Protein AF-A0A9W6TVK9-F1 (afdb_monomer)

Solvent-accessible surface area (backbone atoms only — not comparable to full-atom values): 16035 Å² total; per-residue (Å²): 142,85,89,79,87,85,70,78,65,82,72,74,60,40,43,56,77,44,79,48,74,46,96,51,100,72,55,47,34,40,39,36,33,40,50,73,56,96,63,101,56,96,73,79,48,76,48,76,46,52,85,36,97,49,62,43,72,43,65,60,93,98,37,69,44,33,29,37,39,73,87,70,21,36,10,40,69,34,95,73,49,90,41,65,71,25,5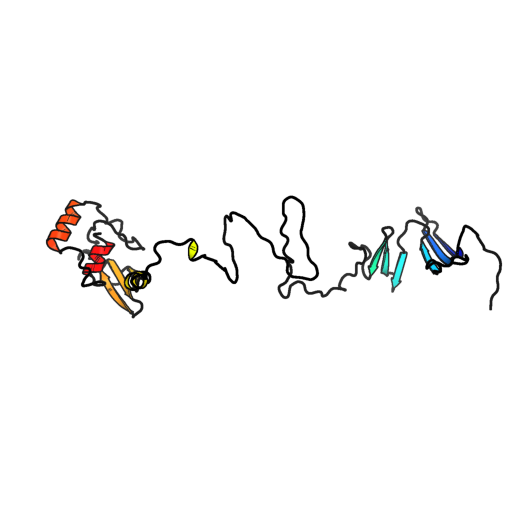0,72,78,75,63,84,66,74,66,53,90,82,54,82,66,86,82,84,68,80,54,102,86,52,75,86,84,72,95,85,63,92,81,89,81,91,82,89,82,88,73,96,64,91,84,87,74,96,75,84,87,82,87,79,66,70,90,82,59,76,88,88,68,90,76,71,64,74,66,60,64,60,71,61,65,67,53,48,80,46,76,33,92,48,79,52,30,51,28,24,42,39,28,84,89,69,51,71,38,61,25,45,61,25,41,97,87,65,50,67,56,72,39,34,39,50,68,48,98,78,40,84,64,39,88,39,40,64,70,47,64,65,61,46,52,55,47,36,72,74,71,49,72,83,52,79,92,53,65,84,36,40,68,32,49,32,35,65,31,28,51,100

Radius of gyration: 43.83 Å; Cα contacts (8 Å, |Δi|>4): 306; chains: 1; bounding box: 84×40×117 Å

Foldseek 3Di:
DDDDDDPPPPPPFKRWPDWDWDPDPFIWIWTWIAGDDDDDDPPRDTDTGTPGQAKDFDDDPPDGQWIQHSVQAIEGNDPDDPDNYHYPPPDPPPCPVDHPDPDFDDDPPDTDDDDDDDDDDDDDDDDPDDDDDPDDDDDDDPVPDDDDDDDDCVVVVVVPPQWAWDQDPDLQFGIWTAGPVRDTATAFGADPVSHGAAFQAAQHPVSPVRVRHDVDPVVLVVVCVVLPAQDPVDPPHRSNCCCVGGSD

Mean predicted aligned error: 19.43 Å

Sequence (248 aa):
MIISRSIDILDACYTRMMSLTGSNTTPVQFQIHVHNGNRATTANATWIGNATNNDLRFGVNNSTSMILTTTGRLGLGTTSPSAPLHVPGSNSLVFGAGGTTVYRLRTESGATESALGQITYSVAGIFGGYIACTAMAMTSDRRLKRNIQSCLLERIKRLTIPFTFRISKRKDKKYDAVFDDGRVVPFGDIKRNGEPYQQYRDITPMRAFSKYDHGNIERKQRFYKRHGPIDNSKPYTASWFLKTFLWS

Organism: NCBI:txid2077276

Structure (mmCIF, N/CA/C/O backbone):
data_AF-A0A9W6TVK9-F1
#
_entry.id   AF-A0A9W6TVK9-F1
#
loop_
_atom_site.group_PDB
_atom_site.id
_atom_site.type_symbol
_atom_site.label_atom_id
_atom_site.label_alt_id
_atom_site.label_comp_id
_atom_site.label_asym_id
_atom_site.label_entity_id
_atom_site.label_seq_id
_atom_site.pdbx_PDB_ins_code
_atom_site.Cartn_x
_atom_site.Cartn_y
_atom_site.Cartn_z
_atom_site.occupancy
_atom_site.B_iso_or_equiv
_atom_site.auth_seq_id
_atom_site.auth_comp_id
_atom_site.auth_asym_id
_atom_site.auth_atom_id
_atom_site.pdbx_PDB_model_num
ATOM 1 N N . MET A 1 1 ? 24.656 -17.813 -61.975 1.00 54.72 1 MET A N 1
ATOM 2 C CA . MET A 1 1 ? 26.040 -17.300 -61.926 1.00 54.72 1 MET A CA 1
ATOM 3 C C . MET A 1 1 ? 26.089 -16.039 -62.769 1.00 54.72 1 MET A C 1
ATOM 5 O O . MET A 1 1 ? 26.023 -16.140 -63.983 1.00 54.72 1 MET A O 1
ATOM 9 N N . ILE A 1 2 ? 26.105 -14.867 -62.135 1.00 38.50 2 ILE A N 1
ATOM 10 C CA . ILE A 1 2 ? 26.401 -13.593 -62.799 1.00 38.50 2 ILE A CA 1
ATOM 11 C C . ILE A 1 2 ? 27.617 -13.043 -62.071 1.00 38.50 2 ILE A C 1
ATOM 13 O O . ILE A 1 2 ? 27.558 -12.742 -60.882 1.00 38.50 2 ILE A O 1
ATOM 17 N N . ILE A 1 3 ? 28.733 -13.023 -62.788 1.00 58.44 3 ILE A N 1
ATOM 18 C CA . ILE A 1 3 ? 29.991 -12.430 -62.365 1.00 58.44 3 ILE A CA 1
ATOM 19 C C . ILE A 1 3 ? 30.014 -11.064 -63.043 1.00 58.44 3 ILE A C 1
ATOM 21 O O . ILE A 1 3 ? 30.043 -10.994 -64.267 1.00 58.44 3 ILE A O 1
ATOM 25 N N . SER A 1 4 ? 29.970 -9.990 -62.265 1.00 48.75 4 SER A N 1
ATOM 26 C CA . SER A 1 4 ? 30.258 -8.640 -62.744 1.00 48.75 4 SER A CA 1
ATOM 27 C C . SER A 1 4 ? 31.270 -8.041 -61.786 1.00 48.75 4 SER A C 1
ATOM 29 O O . SER A 1 4 ? 30.952 -7.759 -60.633 1.00 48.75 4 SER A O 1
ATOM 31 N N . ARG A 1 5 ? 32.515 -7.922 -62.249 1.00 60.22 5 ARG A N 1
ATOM 32 C CA . ARG A 1 5 ? 33.562 -7.169 -61.561 1.00 60.22 5 ARG A CA 1
ATOM 33 C C . ARG A 1 5 ? 33.378 -5.676 -61.846 1.00 60.22 5 ARG A C 1
ATOM 35 O O . ARG A 1 5 ? 32.961 -5.317 -62.943 1.00 60.22 5 ARG A O 1
ATOM 42 N N . SER A 1 6 ? 33.743 -4.866 -60.850 1.00 53.75 6 SER A N 1
ATOM 43 C CA . SER A 1 6 ? 33.871 -3.398 -60.865 1.00 53.75 6 SER A CA 1
ATOM 44 C C . SER A 1 6 ? 32.622 -2.573 -60.513 1.00 53.75 6 SER A C 1
ATOM 46 O O . SER A 1 6 ? 32.061 -1.878 -61.351 1.00 53.75 6 SER A O 1
ATOM 48 N N . ILE A 1 7 ? 32.268 -2.562 -59.222 1.00 55.84 7 ILE A N 1
ATOM 49 C CA . ILE A 1 7 ? 32.038 -1.304 -58.479 1.00 55.84 7 ILE A CA 1
ATOM 50 C C . ILE A 1 7 ? 32.538 -1.491 -57.026 1.00 55.84 7 ILE A C 1
ATOM 52 O O . ILE A 1 7 ? 31.846 -1.348 -56.025 1.00 55.84 7 ILE A O 1
ATOM 56 N N . ASP A 1 8 ? 33.808 -1.894 -56.925 1.00 56.62 8 ASP A N 1
ATOM 57 C CA . ASP A 1 8 ? 34.605 -1.744 -55.708 1.00 56.62 8 ASP A CA 1
ATOM 58 C C . ASP A 1 8 ? 34.859 -0.244 -55.496 1.00 56.62 8 ASP A C 1
ATOM 60 O O . ASP A 1 8 ? 35.747 0.329 -56.124 1.00 56.62 8 ASP A O 1
ATOM 64 N N . ILE A 1 9 ? 34.090 0.412 -54.622 1.00 52.44 9 ILE A N 1
ATOM 65 C CA . ILE A 1 9 ? 34.597 1.613 -53.946 1.00 52.44 9 ILE A CA 1
ATOM 66 C C . ILE A 1 9 ? 35.215 1.113 -52.646 1.00 52.44 9 ILE A C 1
ATOM 68 O O . ILE A 1 9 ? 34.530 0.873 -51.651 1.00 52.44 9 ILE A O 1
ATOM 72 N N . LEU A 1 10 ? 36.512 0.827 -52.749 1.00 54.28 10 LEU A N 1
ATOM 73 C CA . LEU A 1 10 ? 37.382 0.325 -51.700 1.00 54.28 10 LEU A CA 1
ATOM 74 C C . LEU A 1 10 ? 37.693 1.442 -50.695 1.00 54.28 10 LEU A C 1
ATOM 76 O O . LEU A 1 10 ? 38.819 1.919 -50.624 1.00 54.28 10 LEU A O 1
ATOM 80 N N . ASP A 1 11 ? 36.710 1.802 -49.876 1.00 52.69 11 ASP A N 1
ATOM 81 C CA . ASP A 1 11 ? 36.907 2.716 -48.750 1.00 52.69 11 ASP A CA 1
ATOM 82 C C . ASP A 1 11 ? 36.824 1.909 -47.446 1.00 52.69 11 ASP A C 1
ATOM 84 O O . ASP A 1 11 ? 35.862 1.991 -46.692 1.00 52.69 11 ASP A O 1
ATOM 88 N N . ALA A 1 12 ? 37.849 1.082 -47.218 1.00 55.50 12 ALA A N 1
ATOM 89 C CA . ALA A 1 12 ? 38.119 0.321 -45.994 1.00 55.50 12 ALA A CA 1
ATOM 90 C C . ALA A 1 12 ? 37.044 -0.702 -45.526 1.00 55.50 12 ALA A C 1
ATOM 92 O O . ALA A 1 12 ? 35.941 -0.387 -45.095 1.00 55.50 12 ALA A O 1
ATOM 93 N N . CYS A 1 13 ? 37.464 -1.972 -45.480 1.00 61.72 13 CYS A N 1
ATOM 94 C CA . CYS A 1 13 ? 36.845 -3.106 -44.771 1.00 61.72 13 CYS A CA 1
ATOM 95 C C . CYS A 1 13 ? 35.522 -3.705 -45.311 1.00 61.72 13 CYS A C 1
ATOM 97 O O . CYS A 1 13 ? 35.175 -4.803 -44.876 1.00 61.72 13 CYS A O 1
ATOM 99 N N . TYR A 1 14 ? 34.801 -3.102 -46.264 1.00 72.19 14 TYR A N 1
ATOM 100 C CA . TYR A 1 14 ? 33.566 -3.699 -46.813 1.00 72.19 14 TYR A CA 1
ATOM 101 C C . TYR A 1 14 ? 33.338 -3.428 -48.311 1.00 72.19 14 TYR A C 1
ATOM 103 O O . TYR A 1 14 ? 33.670 -2.363 -48.822 1.00 72.19 14 TYR A O 1
ATOM 111 N N . THR A 1 15 ? 32.702 -4.376 -49.013 1.00 77.12 15 THR A N 1
ATOM 112 C CA . THR A 1 15 ? 32.179 -4.195 -50.379 1.00 77.12 15 THR A CA 1
ATOM 113 C C . THR A 1 15 ? 30.759 -3.650 -50.320 1.00 77.12 15 THR A C 1
ATOM 115 O O . THR A 1 15 ? 29.880 -4.231 -49.674 1.00 77.12 15 THR A O 1
ATOM 118 N N . ARG A 1 16 ? 30.505 -2.558 -51.045 1.00 78.94 16 ARG A N 1
ATOM 119 C CA . ARG A 1 16 ? 29.164 -1.992 -51.206 1.00 78.94 16 ARG A CA 1
ATOM 120 C C . ARG A 1 16 ? 28.413 -2.727 -52.315 1.00 78.94 16 ARG A C 1
ATOM 122 O O . ARG A 1 16 ? 28.740 -2.566 -53.482 1.00 78.94 16 ARG A O 1
ATOM 129 N N . MET A 1 17 ? 27.403 -3.518 -51.960 1.00 78.06 17 MET A N 1
ATOM 130 C CA . MET A 1 17 ? 26.649 -4.333 -52.924 1.00 78.06 17 MET A CA 1
ATOM 131 C C . MET A 1 17 ? 25.542 -3.536 -53.622 1.00 78.06 17 MET A C 1
ATOM 133 O O . MET A 1 17 ? 25.213 -3.800 -54.774 1.00 78.06 17 MET A O 1
ATOM 137 N N . MET A 1 18 ? 24.944 -2.572 -52.919 1.00 81.94 18 MET A N 1
ATOM 138 C CA . MET A 1 18 ? 23.821 -1.775 -53.411 1.00 81.94 18 MET A CA 1
ATOM 139 C C . MET A 1 18 ? 23.794 -0.416 -52.709 1.00 81.94 18 MET A C 1
ATOM 141 O O . MET A 1 18 ? 24.013 -0.347 -51.501 1.00 81.94 18 MET A O 1
ATOM 145 N N . SER A 1 19 ? 23.506 0.654 -53.456 1.00 86.31 19 SER A N 1
ATOM 146 C CA . SER A 1 19 ? 23.290 2.005 -52.928 1.00 86.31 19 SER A CA 1
ATOM 147 C C . SER A 1 19 ? 22.132 2.661 -53.669 1.00 86.31 19 SER A C 1
ATOM 149 O O . SER A 1 19 ? 22.203 2.839 -54.882 1.00 86.31 19 SER A O 1
ATOM 151 N N . LEU A 1 20 ? 21.091 3.051 -52.940 1.00 87.38 20 LEU A N 1
ATOM 152 C CA . LEU A 1 20 ? 19.952 3.802 -53.460 1.00 87.38 20 LEU A CA 1
ATOM 153 C C . LEU A 1 20 ? 19.926 5.183 -52.810 1.00 87.38 20 LEU A C 1
ATOM 155 O O . LEU A 1 20 ? 19.940 5.276 -51.584 1.00 87.38 20 LEU A O 1
ATOM 159 N N . THR A 1 21 ? 19.863 6.240 -53.619 1.00 89.12 21 THR A N 1
ATOM 160 C CA . THR A 1 21 ? 19.844 7.629 -53.140 1.00 89.12 21 THR A CA 1
ATOM 161 C C . THR A 1 21 ? 18.542 8.308 -53.551 1.00 89.12 21 THR A C 1
ATOM 163 O O . THR A 1 21 ? 18.224 8.359 -54.736 1.00 89.12 21 THR A O 1
ATOM 166 N N . GLY A 1 22 ? 17.800 8.846 -52.583 1.00 84.88 22 GLY A N 1
ATOM 167 C CA . GLY A 1 22 ? 16.634 9.696 -52.829 1.00 84.88 22 GLY A CA 1
ATOM 168 C C . GLY A 1 22 ? 17.020 11.174 -52.914 1.00 84.88 22 GLY A C 1
ATOM 169 O O . GLY A 1 22 ? 17.695 11.686 -52.022 1.00 84.88 22 GLY A O 1
ATOM 170 N N . SER A 1 23 ? 16.566 11.874 -53.954 1.00 78.12 23 SER A N 1
ATOM 171 C CA . SER A 1 23 ? 16.864 13.294 -54.216 1.00 78.12 23 SER A CA 1
ATOM 172 C C . SER A 1 23 ? 15.948 14.266 -53.451 1.00 78.12 23 SER A C 1
ATOM 174 O O . SER A 1 23 ? 15.363 15.170 -54.041 1.00 78.12 23 SER A O 1
ATOM 176 N N . ASN A 1 24 ? 15.803 14.079 -52.137 1.00 71.19 24 ASN A N 1
ATOM 177 C CA . ASN A 1 24 ? 14.999 14.956 -51.274 1.00 71.19 24 ASN A CA 1
ATOM 178 C C . ASN A 1 24 ? 15.846 16.098 -50.680 1.00 71.19 24 ASN A C 1
ATOM 180 O O . ASN A 1 24 ? 17.074 16.040 -50.704 1.00 71.19 24 ASN A O 1
ATOM 184 N N . THR A 1 25 ? 15.200 17.109 -50.077 1.00 70.94 25 THR A N 1
ATOM 185 C CA . THR A 1 25 ? 15.872 18.218 -49.358 1.00 70.94 25 THR A CA 1
ATOM 186 C C . THR A 1 25 ? 16.851 17.717 -48.288 1.00 70.94 25 THR A C 1
ATOM 188 O O . THR A 1 25 ? 17.891 18.330 -48.064 1.00 70.94 25 THR A O 1
ATOM 191 N N . THR A 1 26 ? 16.551 16.572 -47.667 1.00 79.50 26 THR A N 1
ATOM 192 C CA . THR A 1 26 ? 17.500 15.751 -46.907 1.00 79.50 26 THR A CA 1
ATOM 193 C C . THR A 1 26 ? 17.645 14.397 -47.612 1.00 79.50 26 THR A C 1
ATOM 195 O O . THR A 1 26 ? 16.746 13.556 -47.511 1.00 79.50 26 THR A O 1
ATOM 198 N N . PRO A 1 27 ? 18.730 14.173 -48.379 1.00 84.44 27 PRO A N 1
ATOM 199 C CA . PRO A 1 27 ? 18.905 12.936 -49.128 1.00 84.44 27 PRO A CA 1
ATOM 200 C C . PRO A 1 27 ? 18.901 11.716 -48.209 1.00 84.44 27 PRO A C 1
ATOM 202 O O . PRO A 1 27 ? 19.524 11.725 -47.148 1.00 84.44 27 PRO A O 1
ATOM 205 N N . VAL A 1 28 ? 18.217 10.658 -48.637 1.00 87.88 28 VAL A N 1
ATOM 206 C CA . VAL A 1 28 ? 18.253 9.354 -47.965 1.00 87.88 28 VAL A CA 1
ATOM 207 C C . VAL A 1 28 ? 19.128 8.433 -48.795 1.00 87.88 28 VAL A C 1
ATOM 209 O O . VAL A 1 28 ? 18.842 8.245 -49.978 1.00 87.88 28 VAL A O 1
ATOM 212 N N . GLN A 1 29 ? 20.172 7.861 -48.198 1.00 89.44 29 GLN A N 1
ATOM 213 C CA . GLN A 1 29 ? 21.044 6.901 -48.871 1.00 89.44 29 GLN A CA 1
ATOM 214 C C . GLN A 1 29 ? 20.977 5.531 -48.189 1.00 89.44 29 GLN A C 1
ATOM 216 O O . GLN A 1 29 ? 21.629 5.308 -47.168 1.00 89.44 29 GLN A O 1
ATOM 221 N N . PHE A 1 30 ? 20.210 4.610 -48.775 1.00 89.88 30 PHE A N 1
ATOM 222 C CA . PHE A 1 30 ? 20.081 3.227 -48.312 1.00 89.88 30 PHE A CA 1
ATOM 223 C C . PHE A 1 30 ? 21.138 2.327 -48.953 1.00 89.88 30 PHE A C 1
ATOM 225 O O . PHE A 1 30 ? 21.438 2.461 -50.143 1.00 89.88 30 PHE A O 1
ATOM 232 N N . GLN A 1 31 ? 21.688 1.401 -48.171 1.00 88.69 31 GLN A N 1
ATOM 233 C CA . GLN A 1 31 ? 22.864 0.627 -48.531 1.00 88.69 31 GLN A CA 1
ATOM 234 C C . GLN A 1 31 ? 22.835 -0.806 -47.988 1.00 88.69 31 GLN A C 1
ATOM 236 O O . GLN A 1 31 ? 22.362 -1.066 -46.881 1.00 88.69 31 GLN A O 1
ATOM 241 N N . ILE A 1 32 ? 23.402 -1.728 -48.771 1.00 88.88 32 ILE A N 1
ATOM 242 C CA . ILE A 1 32 ? 23.681 -3.113 -48.365 1.00 88.88 32 ILE A CA 1
ATOM 243 C C . ILE A 1 32 ? 25.145 -3.402 -48.651 1.00 88.88 32 ILE A C 1
ATOM 245 O O . ILE A 1 32 ? 25.573 -3.313 -49.804 1.00 88.88 32 ILE A O 1
ATOM 249 N N . HIS A 1 33 ? 25.909 -3.762 -47.623 1.00 83.75 33 HIS A N 1
ATOM 250 C CA . HIS A 1 33 ? 27.341 -4.015 -47.732 1.00 83.75 33 HIS A CA 1
ATOM 251 C C . HIS A 1 33 ? 27.731 -5.348 -47.094 1.00 83.75 33 HIS A C 1
ATOM 253 O O . HIS A 1 33 ? 27.154 -5.760 -46.089 1.00 83.75 33 HIS A O 1
ATOM 259 N N . VAL A 1 34 ? 28.753 -5.996 -47.648 1.00 79.44 34 VAL A N 1
ATOM 260 C CA . VAL A 1 34 ? 29.326 -7.238 -47.118 1.00 79.44 34 VAL A CA 1
ATOM 261 C C . VAL A 1 34 ? 30.775 -6.978 -46.729 1.00 79.44 34 VAL A C 1
ATOM 263 O O . VAL A 1 34 ? 31.549 -6.457 -47.530 1.00 79.44 34 VAL A O 1
ATOM 266 N N . HIS A 1 35 ? 31.149 -7.329 -45.500 1.00 76.12 35 HIS A N 1
ATOM 267 C CA . HIS A 1 35 ? 32.533 -7.227 -45.047 1.00 76.12 35 HIS A CA 1
ATOM 268 C C . HIS A 1 35 ? 33.438 -8.151 -45.881 1.00 76.12 35 HIS A C 1
ATOM 270 O O . HIS A 1 35 ? 33.139 -9.335 -46.035 1.00 76.12 35 HIS A O 1
ATOM 276 N N . ASN A 1 36 ? 34.535 -7.620 -46.426 1.00 68.50 36 ASN A N 1
ATOM 277 C CA . ASN A 1 36 ? 35.452 -8.352 -47.313 1.00 68.50 36 ASN A CA 1
ATOM 278 C C . ASN A 1 36 ? 36.931 -8.250 -46.875 1.00 68.50 36 ASN A C 1
ATOM 280 O O . ASN A 1 36 ? 37.822 -8.680 -47.606 1.00 68.50 36 ASN A O 1
ATOM 284 N N . GLY A 1 37 ? 37.204 -7.690 -45.688 1.00 66.25 37 GLY A N 1
ATOM 285 C CA . GLY A 1 37 ? 38.551 -7.574 -45.120 1.00 66.25 37 GLY A CA 1
ATOM 286 C C . GLY A 1 37 ? 38.968 -8.779 -44.264 1.00 66.25 37 GLY A C 1
ATOM 287 O O . GLY A 1 37 ? 38.165 -9.338 -43.522 1.00 66.25 37 GLY A O 1
ATOM 288 N N . ASN A 1 38 ? 40.250 -9.155 -44.309 1.00 65.25 38 ASN A N 1
ATOM 289 C CA . ASN A 1 38 ? 40.812 -10.229 -43.482 1.00 65.25 38 ASN A CA 1
ATOM 290 C C . ASN A 1 38 ? 41.177 -9.729 -42.066 1.00 65.25 38 ASN A C 1
ATOM 292 O O . ASN A 1 38 ? 42.302 -9.275 -41.856 1.00 65.25 38 ASN A O 1
ATOM 296 N N . ARG A 1 39 ? 40.262 -9.801 -41.084 1.00 57.19 39 ARG A N 1
ATOM 297 C CA . ARG A 1 39 ? 40.591 -9.652 -39.645 1.00 57.19 39 ARG A CA 1
ATOM 298 C C . ARG A 1 39 ? 39.801 -10.639 -38.777 1.00 57.19 39 ARG A C 1
ATOM 300 O O . ARG A 1 39 ? 38.587 -10.755 -38.890 1.00 57.19 39 ARG A O 1
ATOM 307 N N . ALA A 1 40 ? 40.521 -11.325 -37.888 1.00 56.69 40 ALA A N 1
ATOM 308 C CA . ALA A 1 40 ? 40.065 -12.417 -37.023 1.00 56.69 40 ALA A CA 1
ATOM 309 C C . ALA A 1 40 ? 39.296 -11.962 -35.759 1.00 56.69 40 ALA A C 1
ATOM 311 O O . ALA A 1 40 ? 39.562 -12.437 -34.657 1.00 56.69 40 ALA A O 1
ATOM 312 N N . THR A 1 41 ? 38.354 -11.028 -35.887 1.00 56.66 41 THR A N 1
ATOM 313 C CA . THR A 1 41 ? 37.418 -10.667 -34.805 1.00 56.66 41 THR A CA 1
ATOM 314 C C . THR A 1 41 ? 35.977 -10.751 -35.311 1.00 56.66 41 THR A C 1
ATOM 316 O O . THR A 1 41 ? 35.745 -10.871 -36.512 1.00 56.66 41 THR A O 1
ATOM 319 N N . THR A 1 42 ? 34.988 -10.702 -34.413 1.00 52.75 42 THR A N 1
ATOM 320 C CA . THR A 1 42 ? 33.529 -10.813 -34.666 1.00 52.75 42 THR A CA 1
ATOM 321 C C . THR A 1 42 ? 32.927 -9.755 -35.619 1.00 52.75 42 THR A C 1
ATOM 323 O O . THR A 1 42 ? 31.711 -9.635 -35.719 1.00 52.75 42 THR A O 1
ATOM 326 N N . ALA A 1 43 ? 33.757 -9.002 -36.346 1.00 58.62 43 ALA A N 1
ATOM 327 C CA . ALA A 1 43 ? 33.404 -7.931 -37.277 1.00 58.62 43 ALA A CA 1
ATOM 328 C C . ALA A 1 43 ? 33.042 -8.405 -38.705 1.00 58.62 43 ALA A C 1
ATOM 330 O O . ALA A 1 43 ? 32.720 -7.580 -39.556 1.00 58.62 43 ALA A O 1
ATOM 331 N N . ASN A 1 44 ? 33.052 -9.715 -38.983 1.00 68.81 44 ASN A N 1
ATOM 332 C CA . ASN A 1 44 ? 32.607 -10.278 -40.265 1.00 68.81 44 ASN A CA 1
ATOM 333 C C . ASN A 1 44 ? 31.073 -10.340 -40.345 1.00 68.81 44 ASN A C 1
ATOM 335 O O . ASN A 1 44 ? 30.477 -11.411 -40.241 1.00 68.81 44 ASN A O 1
ATOM 339 N N . ALA A 1 45 ? 30.433 -9.185 -40.513 1.00 74.62 45 ALA A N 1
ATOM 340 C CA . ALA A 1 45 ? 28.985 -9.077 -40.646 1.00 74.62 45 ALA A CA 1
ATOM 341 C C . ALA A 1 45 ? 28.582 -8.485 -42.004 1.00 74.62 45 ALA A C 1
ATOM 343 O O . ALA A 1 45 ? 29.292 -7.676 -42.601 1.00 74.62 45 ALA A O 1
ATOM 344 N N . THR A 1 46 ? 27.409 -8.886 -42.487 1.00 81.44 46 THR A N 1
ATOM 345 C CA . THR A 1 46 ? 26.695 -8.127 -43.522 1.00 81.44 46 THR A CA 1
ATOM 346 C C . THR A 1 46 ? 25.980 -6.963 -42.842 1.00 81.44 46 THR A C 1
ATOM 348 O O . THR A 1 46 ? 25.435 -7.131 -41.751 1.00 81.44 46 THR A O 1
ATOM 351 N N . TRP A 1 47 ? 25.975 -5.792 -43.472 1.00 85.31 47 TRP A N 1
ATOM 352 C CA . TRP A 1 47 ? 25.305 -4.600 -42.965 1.00 85.31 47 TRP A CA 1
ATOM 353 C C . TRP A 1 47 ? 24.222 -4.130 -43.937 1.00 85.31 47 TRP A C 1
ATOM 355 O O . TRP A 1 47 ? 24.424 -4.119 -45.153 1.00 85.31 47 TRP A O 1
ATOM 365 N N . ILE A 1 48 ? 23.070 -3.745 -43.389 1.00 90.75 48 ILE A N 1
ATOM 366 C CA . ILE A 1 48 ? 21.919 -3.206 -44.118 1.00 90.75 48 ILE A CA 1
ATOM 367 C C . ILE A 1 48 ? 21.433 -1.979 -43.348 1.00 90.75 48 ILE A C 1
ATOM 369 O O . ILE A 1 48 ? 21.092 -2.097 -42.170 1.00 90.75 48 ILE A O 1
ATOM 373 N N . GLY A 1 49 ? 21.387 -0.810 -43.988 1.00 91.81 49 GLY A N 1
ATOM 374 C CA . GLY A 1 49 ? 20.972 0.415 -43.309 1.00 91.81 49 GLY A CA 1
ATOM 375 C C . GLY A 1 49 ? 21.081 1.683 -44.148 1.00 91.81 49 GLY A C 1
ATOM 376 O O . GLY A 1 49 ? 21.304 1.638 -45.356 1.00 91.81 49 GLY A O 1
ATOM 377 N N . ASN A 1 50 ? 20.904 2.829 -43.489 1.00 91.31 50 ASN A N 1
ATOM 378 C CA . ASN A 1 50 ? 21.101 4.146 -44.093 1.00 91.31 50 ASN A CA 1
ATOM 379 C C . ASN A 1 50 ? 22.508 4.665 -43.772 1.00 91.31 50 ASN A C 1
ATOM 381 O O . ASN A 1 50 ? 22.937 4.595 -42.622 1.00 91.31 50 ASN A O 1
ATOM 385 N N . ALA A 1 51 ? 23.213 5.212 -44.765 1.00 87.19 51 ALA A N 1
ATOM 386 C CA . ALA A 1 51 ? 24.457 5.962 -44.538 1.00 87.19 51 ALA A CA 1
ATOM 387 C C . ALA A 1 51 ? 24.213 7.425 -44.153 1.00 87.19 51 ALA A C 1
ATOM 389 O O . ALA A 1 51 ? 25.111 8.103 -43.659 1.00 87.19 51 ALA A O 1
ATOM 390 N N . THR A 1 52 ? 23.001 7.917 -44.394 1.00 89.56 52 THR A N 1
ATOM 391 C CA . THR A 1 52 ? 22.537 9.241 -43.982 1.00 89.56 52 THR A CA 1
ATOM 392 C C . THR A 1 52 ? 21.745 9.147 -42.677 1.00 89.56 52 THR A C 1
ATOM 394 O O . THR A 1 52 ? 21.292 8.072 -42.279 1.00 89.56 52 THR A O 1
ATOM 397 N N . ASN A 1 53 ? 21.564 10.283 -41.997 1.00 91.25 53 ASN A N 1
ATOM 398 C CA . ASN A 1 53 ? 20.884 10.365 -40.703 1.00 91.25 53 ASN A CA 1
ATOM 399 C C . ASN A 1 53 ? 19.351 10.241 -40.841 1.00 91.25 53 ASN A C 1
ATOM 401 O O . ASN A 1 53 ? 18.611 11.202 -40.629 1.00 91.25 53 ASN A O 1
ATOM 405 N N . ASN A 1 54 ? 18.877 9.060 -41.233 1.00 92.31 54 ASN A N 1
ATOM 406 C CA . ASN A 1 54 ? 17.465 8.745 -41.430 1.00 92.31 54 ASN A CA 1
ATOM 407 C C . ASN A 1 54 ? 17.107 7.409 -40.770 1.00 92.31 54 ASN A C 1
ATOM 409 O O . ASN A 1 54 ? 17.934 6.499 -40.706 1.00 92.31 54 ASN A O 1
ATOM 413 N N . ASP A 1 55 ? 15.855 7.265 -40.337 1.00 94.75 55 ASP A N 1
ATOM 414 C CA . ASP A 1 55 ? 15.365 6.008 -39.767 1.00 94.75 55 ASP A CA 1
ATOM 415 C C . ASP A 1 55 ? 15.379 4.878 -40.809 1.00 94.75 55 ASP A C 1
ATOM 417 O O . ASP A 1 55 ? 14.993 5.078 -41.965 1.00 94.75 55 ASP A O 1
ATOM 421 N N . LEU A 1 56 ? 15.745 3.667 -40.394 1.00 95.31 56 LEU A N 1
ATOM 422 C CA . LEU A 1 56 ? 15.559 2.461 -41.200 1.00 95.31 56 LEU A CA 1
ATOM 423 C C . LEU A 1 56 ? 14.174 1.878 -40.903 1.00 95.31 56 LEU A C 1
ATOM 425 O O . LEU A 1 56 ? 13.879 1.541 -39.758 1.00 95.31 56 LEU A O 1
ATOM 429 N N . ARG A 1 57 ? 13.315 1.760 -41.921 1.00 95.38 57 ARG A N 1
ATOM 430 C CA . ARG A 1 57 ? 11.916 1.325 -41.771 1.00 95.38 57 ARG A CA 1
ATOM 431 C C . ARG A 1 57 ? 11.635 0.068 -42.582 1.00 95.38 57 ARG A C 1
ATOM 433 O O . ARG A 1 57 ? 12.024 -0.027 -43.740 1.00 95.38 57 ARG A O 1
ATOM 440 N N . PHE A 1 58 ? 10.886 -0.849 -41.985 1.00 96.94 58 PHE A N 1
ATOM 441 C CA . PHE A 1 58 ? 10.323 -2.028 -42.634 1.00 96.94 58 PHE A CA 1
ATOM 442 C C . PHE A 1 58 ? 8.805 -1.922 -42.556 1.00 96.94 58 PHE A C 1
ATOM 444 O O . PHE A 1 58 ? 8.258 -1.650 -41.482 1.00 96.94 58 PHE A O 1
ATOM 451 N N . GLY A 1 59 ? 8.124 -2.106 -43.685 1.00 96.25 59 GLY A N 1
ATOM 452 C CA . GLY A 1 59 ? 6.695 -1.846 -43.783 1.00 96.25 59 GLY A CA 1
ATOM 453 C C . GLY A 1 59 ? 5.899 -2.931 -44.489 1.00 96.25 59 GLY A C 1
ATOM 454 O O . GLY A 1 59 ? 6.411 -3.635 -45.355 1.00 96.25 59 GLY A O 1
ATOM 455 N N . VAL A 1 60 ? 4.625 -3.027 -44.117 1.00 96.56 60 VAL A N 1
ATOM 456 C CA . VAL A 1 60 ? 3.606 -3.875 -44.742 1.00 96.56 60 VAL A CA 1
ATOM 457 C C . VAL A 1 60 ? 2.400 -2.985 -45.035 1.00 96.56 60 VAL A C 1
ATOM 459 O O . VAL A 1 60 ? 2.010 -2.183 -44.188 1.00 96.56 60 VAL A O 1
ATOM 462 N N . ASN A 1 61 ? 1.819 -3.100 -46.233 1.00 96.12 61 ASN A N 1
ATOM 463 C CA . ASN A 1 61 ? 0.639 -2.328 -46.646 1.00 96.12 61 ASN A CA 1
ATOM 464 C C . ASN A 1 61 ? 0.797 -0.797 -46.472 1.00 96.12 61 ASN A C 1
ATOM 466 O O . ASN A 1 61 ? -0.029 -0.142 -45.842 1.00 96.12 61 ASN A O 1
ATOM 470 N N . ASN A 1 62 ? 1.899 -0.231 -46.984 1.00 92.62 62 ASN A N 1
ATOM 471 C CA . ASN A 1 62 ? 2.220 1.204 -46.893 1.00 92.62 62 ASN A CA 1
ATOM 472 C C . ASN A 1 62 ? 2.273 1.774 -45.452 1.00 92.62 62 ASN A C 1
ATOM 474 O O . ASN A 1 62 ? 2.130 2.976 -45.244 1.00 92.62 62 ASN A O 1
ATOM 478 N N . SER A 1 63 ? 2.489 0.918 -44.449 1.00 94.56 63 SER A N 1
ATOM 479 C CA . SER A 1 63 ? 2.632 1.292 -43.038 1.00 94.56 63 SER A CA 1
ATOM 480 C C . SER A 1 63 ? 3.956 0.784 -42.472 1.00 94.56 63 SER A C 1
ATOM 482 O O . SER A 1 63 ? 4.472 -0.233 -42.924 1.00 94.56 63 SER A O 1
ATOM 484 N N . THR A 1 64 ? 4.523 1.481 -41.482 1.00 96.19 64 THR A N 1
ATOM 485 C CA . THR A 1 64 ? 5.774 1.066 -40.823 1.00 96.19 64 THR A CA 1
ATOM 486 C C . THR A 1 64 ? 5.481 0.034 -39.734 1.00 96.19 64 THR A C 1
ATOM 488 O O . THR A 1 64 ? 4.858 0.356 -38.725 1.00 96.19 64 THR A O 1
ATOM 491 N N . SER A 1 65 ? 5.957 -1.197 -39.919 1.00 96.12 65 SER A N 1
ATOM 492 C CA . SER A 1 65 ? 5.811 -2.299 -38.958 1.00 96.12 65 SER A CA 1
ATOM 493 C C . SER A 1 65 ? 7.015 -2.423 -38.020 1.00 96.12 65 SER A C 1
ATOM 495 O O . SER A 1 65 ? 6.840 -2.771 -36.857 1.00 96.12 65 SER A O 1
ATOM 497 N N . MET A 1 66 ? 8.224 -2.112 -38.496 1.00 97.56 66 MET A N 1
ATOM 498 C CA . MET A 1 66 ? 9.449 -2.056 -37.689 1.00 97.56 66 MET A CA 1
ATOM 499 C C . MET A 1 66 ? 10.269 -0.823 -38.064 1.00 97.56 66 MET A C 1
ATOM 501 O O . MET A 1 66 ? 10.362 -0.472 -39.240 1.00 97.56 66 MET A O 1
ATOM 505 N N . ILE A 1 67 ? 10.885 -0.178 -37.078 1.00 97.31 67 ILE A N 1
ATOM 506 C CA . ILE A 1 67 ? 11.733 0.998 -37.272 1.00 97.31 67 ILE A CA 1
ATOM 507 C C . ILE A 1 67 ? 12.984 0.918 -36.402 1.00 97.31 67 ILE A C 1
ATOM 509 O O . ILE A 1 67 ? 12.890 0.611 -35.223 1.00 97.31 67 ILE A O 1
ATOM 513 N N . LEU A 1 68 ? 14.145 1.245 -36.956 1.00 97.69 68 LEU A N 1
ATOM 514 C CA . LEU A 1 68 ? 15.339 1.594 -36.192 1.00 97.69 68 LEU A CA 1
ATOM 515 C C . LEU A 1 68 ? 15.577 3.092 -36.376 1.00 97.69 68 LEU A C 1
ATOM 517 O O . LEU A 1 68 ? 15.857 3.541 -37.490 1.00 97.69 68 LEU A O 1
ATOM 521 N N . THR A 1 69 ? 15.407 3.869 -35.307 1.00 96.69 69 THR A N 1
ATOM 522 C CA . THR A 1 69 ? 15.557 5.327 -35.374 1.00 96.69 69 THR A CA 1
ATOM 523 C C . THR A 1 69 ? 17.016 5.730 -35.524 1.00 96.69 69 THR A C 1
ATOM 525 O O . THR A 1 69 ? 17.926 4.993 -35.141 1.00 96.69 69 THR A O 1
ATOM 528 N N . THR A 1 70 ? 17.247 6.956 -35.984 1.00 94.94 70 THR A N 1
ATOM 529 C CA . THR A 1 70 ? 18.583 7.583 -35.994 1.00 94.94 70 THR A CA 1
ATOM 530 C C . THR A 1 70 ? 19.271 7.607 -34.626 1.00 94.94 70 THR A C 1
ATOM 532 O O . THR A 1 70 ? 20.494 7.595 -34.534 1.00 94.94 70 THR A O 1
ATOM 535 N N . THR A 1 71 ? 18.488 7.589 -33.546 1.00 95.12 71 THR A N 1
ATOM 536 C CA . THR A 1 71 ? 18.962 7.511 -32.156 1.00 95.12 71 THR A CA 1
ATOM 537 C C . THR A 1 71 ? 19.240 6.082 -31.670 1.00 95.12 71 THR A C 1
ATOM 539 O O . THR A 1 71 ? 19.510 5.886 -30.487 1.00 95.12 71 THR A O 1
ATOM 542 N N . GLY A 1 72 ? 19.164 5.079 -32.552 1.00 95.19 72 GLY A N 1
ATOM 543 C CA . GLY A 1 72 ? 19.488 3.684 -32.248 1.00 95.19 72 GLY A CA 1
ATOM 544 C C . GLY A 1 72 ? 18.401 2.922 -31.486 1.00 95.19 72 GLY A C 1
ATOM 545 O O . GLY A 1 72 ? 18.709 1.938 -30.818 1.00 95.19 72 GLY A O 1
ATOM 546 N N . ARG A 1 73 ? 17.138 3.363 -31.545 1.00 96.50 73 ARG A N 1
ATOM 547 C CA . ARG A 1 73 ? 16.018 2.694 -30.864 1.00 96.50 73 ARG A CA 1
ATOM 548 C C . ARG A 1 73 ? 15.201 1.859 -31.841 1.00 96.50 73 ARG A C 1
ATOM 550 O O . ARG A 1 73 ? 14.793 2.358 -32.888 1.00 96.50 73 ARG A O 1
ATOM 557 N N . LEU A 1 74 ? 14.928 0.610 -31.475 1.00 97.00 74 LEU A N 1
ATOM 558 C CA . LEU A 1 74 ? 14.130 -0.327 -32.256 1.00 97.00 74 LEU A CA 1
ATOM 559 C C . LEU A 1 74 ? 12.656 -0.256 -31.831 1.00 97.00 74 LEU A C 1
ATOM 561 O O . LEU A 1 74 ? 12.314 -0.543 -30.687 1.00 97.00 74 LEU A O 1
ATOM 565 N N . GLY A 1 75 ? 11.777 0.126 -32.751 1.00 96.25 75 GLY A N 1
ATOM 566 C CA . GLY A 1 75 ? 10.327 0.074 -32.608 1.00 96.25 75 GLY A CA 1
ATOM 567 C C . GLY A 1 75 ? 9.732 -1.088 -33.402 1.00 96.25 75 GLY A C 1
ATOM 568 O O . GLY A 1 75 ? 10.056 -1.248 -34.576 1.00 96.25 75 GLY A O 1
ATOM 569 N N . LEU A 1 76 ? 8.835 -1.870 -32.802 1.00 94.62 76 LEU A N 1
ATOM 570 C CA . LEU A 1 76 ? 7.987 -2.842 -33.508 1.00 94.62 76 LEU A CA 1
ATOM 571 C C . LEU A 1 76 ? 6.531 -2.431 -33.288 1.00 94.62 76 LEU A C 1
ATOM 573 O O . LEU A 1 76 ? 6.096 -2.344 -32.151 1.00 94.62 76 LEU A O 1
ATOM 577 N N . GLY A 1 77 ? 5.786 -2.104 -34.343 1.00 92.31 77 GLY A N 1
ATOM 578 C CA . GLY A 1 77 ? 4.415 -1.584 -34.232 1.00 92.31 77 GLY A CA 1
ATOM 579 C C . GLY A 1 77 ? 4.305 -0.144 -33.702 1.00 92.31 77 GLY A C 1
ATOM 580 O O . GLY A 1 77 ? 3.210 0.306 -33.379 1.00 92.31 77 GLY A O 1
ATOM 581 N N . THR A 1 78 ? 5.416 0.595 -33.610 1.00 92.50 78 THR A N 1
ATOM 582 C CA . THR A 1 78 ? 5.458 2.029 -33.268 1.00 92.50 78 THR A CA 1
ATOM 583 C C . THR A 1 78 ? 6.493 2.756 -34.105 1.00 92.50 78 THR A C 1
ATOM 585 O O . THR A 1 78 ? 7.577 2.231 -34.339 1.00 92.50 78 THR A O 1
ATOM 588 N N . THR A 1 79 ? 6.189 3.989 -34.509 1.00 95.00 79 THR A N 1
ATOM 589 C CA . THR A 1 79 ? 7.130 4.895 -35.187 1.00 95.00 79 THR A CA 1
ATOM 590 C C . THR A 1 79 ? 7.881 5.813 -34.222 1.00 95.00 79 THR A C 1
ATOM 592 O O . THR A 1 79 ? 8.741 6.577 -34.651 1.00 95.00 79 THR A O 1
ATOM 595 N N . SER A 1 80 ? 7.565 5.774 -32.924 1.00 94.56 80 SER A N 1
ATOM 596 C CA . SER A 1 80 ? 8.133 6.676 -31.911 1.00 94.56 80 SER A CA 1
ATOM 597 C C . SER A 1 80 ? 8.565 5.892 -30.663 1.00 94.56 80 SER A C 1
ATOM 599 O O . SER A 1 80 ? 7.896 5.931 -29.626 1.00 94.56 80 SER A O 1
ATOM 601 N N . PRO A 1 81 ? 9.667 5.124 -30.743 1.00 94.69 81 PRO A N 1
ATOM 602 C CA . PRO A 1 81 ? 10.164 4.332 -29.625 1.00 94.69 81 PRO A CA 1
ATOM 603 C C . PRO A 1 81 ? 10.654 5.206 -28.453 1.00 94.69 81 PRO A C 1
ATOM 605 O O . PRO A 1 81 ? 11.578 6.015 -28.579 1.00 94.69 81 PRO A O 1
ATOM 608 N N . SER A 1 82 ? 10.055 5.023 -27.272 1.00 92.56 82 SER A N 1
ATOM 609 C CA . SER A 1 82 ? 10.431 5.727 -26.036 1.00 92.56 82 SER A CA 1
ATOM 610 C C . SER A 1 82 ? 11.567 5.038 -25.265 1.00 92.56 82 SER A C 1
ATOM 612 O O . SER A 1 82 ? 12.195 5.668 -24.417 1.00 92.56 82 SER A O 1
ATOM 614 N N . ALA A 1 83 ? 11.872 3.782 -25.603 1.00 89.12 83 ALA A N 1
ATOM 615 C CA . ALA A 1 83 ? 12.916 2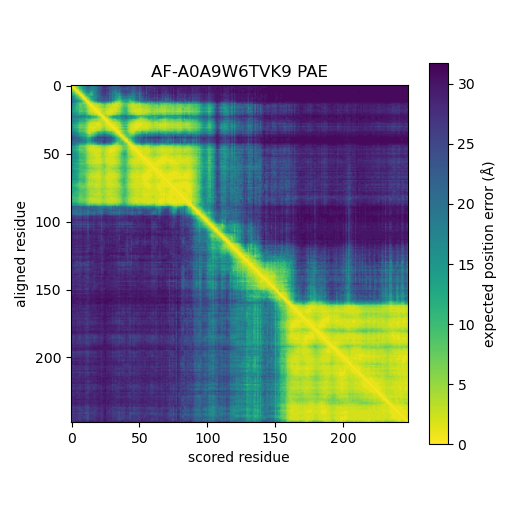.946 -25.013 1.00 89.12 83 ALA A CA 1
ATOM 616 C C . ALA A 1 83 ? 13.827 2.348 -26.110 1.00 89.12 83 ALA A C 1
ATOM 618 O O . ALA A 1 83 ? 13.434 2.371 -27.279 1.00 89.12 83 ALA A O 1
ATOM 619 N N . PRO A 1 84 ? 15.020 1.807 -25.772 1.00 93.75 84 PRO A N 1
ATOM 620 C CA . PRO A 1 84 ? 15.921 1.172 -26.745 1.00 93.75 84 PRO A CA 1
ATOM 621 C C . PRO A 1 84 ? 15.264 0.080 -27.601 1.00 93.75 84 PRO A C 1
ATOM 623 O O . PRO A 1 84 ? 15.543 -0.007 -28.791 1.00 93.75 84 PRO A O 1
ATOM 626 N N . LEU A 1 85 ? 14.350 -0.695 -27.016 1.00 94.12 85 LEU A N 1
ATOM 627 C CA . LEU A 1 85 ? 13.414 -1.574 -27.713 1.00 94.12 85 LEU A CA 1
ATOM 628 C C . LEU A 1 85 ? 11.997 -1.216 -27.240 1.00 94.12 85 LEU A C 1
ATOM 630 O O . LEU A 1 85 ? 11.721 -1.295 -26.044 1.00 94.12 85 LEU A O 1
ATOM 634 N N . HIS A 1 86 ? 11.109 -0.806 -28.148 1.00 88.94 86 HIS A N 1
ATOM 635 C CA . HIS A 1 86 ? 9.720 -0.455 -27.843 1.00 88.94 86 HIS A CA 1
ATOM 636 C C . HIS A 1 86 ? 8.762 -1.212 -28.761 1.00 88.94 86 HIS A C 1
ATOM 638 O O . HIS A 1 86 ? 8.733 -0.999 -29.970 1.00 88.94 86 HIS A O 1
ATOM 644 N N . VAL A 1 87 ? 7.934 -2.067 -28.172 1.00 91.81 87 VAL A N 1
ATOM 645 C CA . VAL A 1 87 ? 6.873 -2.775 -28.884 1.00 91.81 87 VAL A CA 1
ATOM 646 C C . VAL A 1 87 ? 5.553 -2.470 -28.170 1.00 91.81 87 VAL A C 1
ATOM 648 O O . VAL A 1 87 ? 5.341 -2.954 -27.057 1.00 91.81 87 VAL A O 1
ATOM 651 N N . PRO A 1 88 ? 4.667 -1.617 -28.718 1.00 79.69 88 PRO A N 1
ATOM 652 C CA . PRO A 1 88 ? 3.383 -1.340 -28.091 1.00 79.69 88 PRO A CA 1
ATOM 653 C C . PRO A 1 88 ? 2.559 -2.617 -28.036 1.00 79.69 88 PRO A C 1
ATOM 655 O O . PRO A 1 88 ? 2.494 -3.369 -29.005 1.00 79.69 88 PRO A O 1
ATOM 658 N N . GLY A 1 89 ? 1.929 -2.873 -26.896 1.00 74.62 89 GLY A N 1
ATOM 659 C CA . GLY A 1 89 ? 1.069 -4.042 -26.740 1.00 74.62 89 GLY A CA 1
ATOM 660 C C . GLY A 1 89 ? 1.790 -5.398 -26.728 1.00 74.62 89 GLY A C 1
ATOM 661 O O . GLY A 1 89 ? 1.119 -6.395 -26.485 1.00 74.62 89 GLY A O 1
ATOM 662 N N . SER A 1 90 ? 3.125 -5.479 -26.888 1.00 61.22 90 SER A N 1
ATOM 663 C CA . SER A 1 90 ? 3.865 -6.739 -26.636 1.00 61.22 90 SER A CA 1
ATOM 664 C C . SER A 1 90 ? 3.804 -7.167 -25.179 1.00 61.22 90 SER A C 1
ATOM 666 O O . SER A 1 90 ? 4.051 -8.321 -24.847 1.00 61.22 90 SER A O 1
ATOM 668 N N . ASN A 1 91 ? 3.490 -6.213 -24.309 1.00 52.69 91 ASN A N 1
ATOM 669 C CA . ASN A 1 91 ? 3.373 -6.414 -22.888 1.00 52.69 91 ASN A CA 1
ATOM 670 C C . ASN A 1 91 ? 1.893 -6.308 -22.527 1.00 52.69 91 ASN A C 1
ATOM 672 O O . ASN A 1 91 ? 1.439 -5.268 -22.057 1.00 52.69 91 ASN A O 1
ATOM 676 N N . SER A 1 92 ? 1.166 -7.420 -22.623 1.00 45.28 92 SER A N 1
ATOM 677 C CA . SER A 1 92 ? 0.284 -7.750 -21.502 1.00 45.28 92 SER A CA 1
ATOM 678 C C . SER A 1 92 ? 1.159 -8.324 -20.385 1.00 45.28 92 SER A C 1
ATOM 680 O O . SER A 1 92 ? 1.093 -9.500 -20.044 1.00 45.28 92 SER A O 1
ATOM 682 N N . LEU A 1 93 ? 2.057 -7.492 -19.847 1.00 47.16 93 LEU A N 1
ATOM 683 C CA . LEU A 1 93 ? 2.479 -7.670 -18.470 1.00 47.16 93 LEU A CA 1
ATOM 684 C C . LEU A 1 93 ? 1.466 -6.888 -17.654 1.00 47.16 93 LEU A C 1
ATOM 686 O O . LEU A 1 93 ? 1.507 -5.660 -17.576 1.00 47.16 93 LEU A O 1
ATOM 690 N N . VAL A 1 94 ? 0.519 -7.625 -17.087 1.00 41.56 94 VAL A N 1
ATOM 691 C CA . VAL A 1 94 ? -0.408 -7.099 -16.099 1.00 41.56 94 VAL A CA 1
ATOM 692 C C . VAL A 1 94 ? 0.396 -6.755 -14.843 1.00 41.56 94 VAL A C 1
ATOM 694 O O . VAL A 1 94 ? 0.546 -7.560 -13.928 1.00 41.56 94 VAL A O 1
ATOM 697 N N . PHE A 1 95 ? 0.904 -5.530 -14.775 1.00 43.84 95 PHE A N 1
ATOM 698 C CA . PHE A 1 95 ? 1.255 -4.901 -13.509 1.00 43.84 95 PHE A CA 1
ATOM 699 C C . PHE A 1 95 ? -0.061 -4.425 -12.904 1.00 43.84 95 PHE A C 1
ATOM 701 O O . PHE A 1 95 ? -0.582 -3.390 -13.313 1.00 43.84 95 PHE A O 1
ATOM 708 N N . GLY A 1 96 ? -0.679 -5.227 -12.030 1.00 48.22 96 GLY A N 1
ATOM 709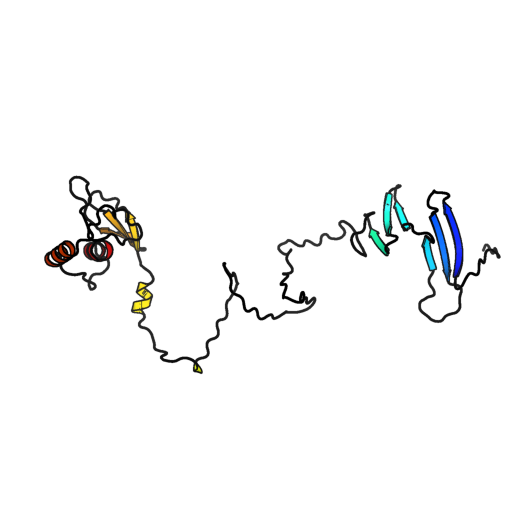 C CA . GLY A 1 96 ? -1.993 -4.843 -11.503 1.00 48.22 96 GLY A CA 1
ATOM 710 C C . GLY A 1 96 ? -3.138 -5.839 -11.615 1.00 48.22 96 GLY A C 1
ATOM 711 O O . GLY A 1 96 ? -4.267 -5.433 -11.381 1.00 48.22 96 GLY A O 1
ATOM 712 N N . ALA A 1 97 ? -2.877 -7.140 -11.731 1.00 44.19 97 ALA A N 1
ATOM 713 C CA . ALA A 1 97 ? -3.499 -8.031 -10.760 1.00 44.19 97 ALA A CA 1
ATOM 714 C C . ALA A 1 97 ? -2.746 -7.789 -9.428 1.00 44.19 97 ALA A C 1
ATOM 716 O O . ALA A 1 97 ? -1.945 -8.602 -8.989 1.00 44.19 97 ALA A O 1
ATOM 717 N N . GLY A 1 98 ? -2.897 -6.564 -8.888 1.00 49.94 98 GLY A N 1
ATOM 718 C CA . GLY A 1 98 ? -2.409 -6.081 -7.589 1.00 49.94 98 GLY A CA 1
ATOM 719 C C . GLY A 1 98 ? -0.994 -5.479 -7.424 1.00 49.94 98 GLY A C 1
ATOM 720 O O . GLY A 1 98 ? -0.608 -5.307 -6.275 1.00 49.94 98 GLY A O 1
ATOM 721 N N . GLY A 1 99 ? -0.202 -5.157 -8.463 1.00 52.28 99 GLY A N 1
ATOM 722 C CA . GLY A 1 99 ? 1.263 -4.987 -8.291 1.00 52.28 99 GLY A CA 1
ATOM 723 C C . GLY A 1 99 ? 1.990 -3.796 -8.937 1.00 52.28 99 GLY A C 1
ATOM 724 O O . GLY A 1 99 ? 3.185 -3.914 -9.192 1.00 52.28 99 GLY A O 1
ATOM 725 N N . THR A 1 100 ? 1.354 -2.647 -9.188 1.00 54.47 100 THR A N 1
ATOM 726 C CA . THR A 1 100 ? 2.068 -1.436 -9.666 1.00 54.47 100 THR A CA 1
ATOM 727 C C . THR A 1 100 ? 2.549 -0.578 -8.500 1.00 54.47 100 THR A C 1
ATOM 729 O O . THR A 1 100 ? 2.117 0.554 -8.317 1.00 54.47 100 THR A O 1
ATOM 732 N N . THR A 1 101 ? 3.452 -1.120 -7.684 1.00 48.72 101 THR A N 1
ATOM 733 C CA . THR A 1 101 ? 4.439 -0.335 -6.928 1.00 48.72 101 THR A CA 1
ATOM 734 C C . THR A 1 101 ? 5.595 -1.266 -6.570 1.00 48.72 101 THR A C 1
ATOM 736 O O . THR A 1 101 ? 5.504 -2.028 -5.613 1.00 48.72 101 THR A O 1
ATOM 739 N N . VAL A 1 102 ? 6.707 -1.209 -7.305 1.00 53.94 102 VAL A N 1
ATOM 740 C CA . VAL A 1 102 ? 7.974 -1.716 -6.759 1.00 53.94 102 VAL A CA 1
ATOM 741 C C . VAL A 1 102 ? 8.535 -0.557 -5.940 1.00 53.94 102 VAL A C 1
ATOM 743 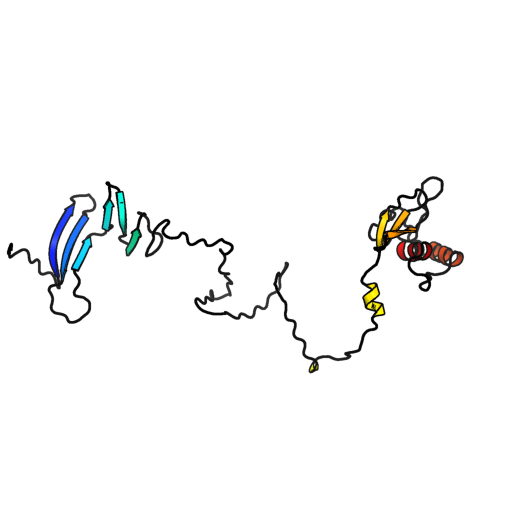O O . VAL A 1 102 ? 9.080 0.402 -6.473 1.00 53.94 102 VAL A O 1
ATOM 746 N N . TYR A 1 103 ? 8.182 -0.557 -4.661 1.00 53.09 103 TYR A N 1
ATOM 747 C CA . TYR A 1 103 ? 8.363 0.510 -3.675 1.00 53.09 103 TYR A CA 1
ATOM 748 C C . TYR A 1 103 ? 9.695 1.289 -3.795 1.00 53.09 103 TYR A C 1
ATOM 750 O O . TYR A 1 103 ? 10.774 0.715 -3.694 1.00 53.09 103 TYR A O 1
ATOM 758 N N . ARG A 1 104 ? 9.612 2.618 -3.985 1.00 50.38 104 ARG A N 1
ATOM 759 C CA . ARG A 1 104 ? 10.750 3.558 -4.032 1.00 50.38 104 ARG A CA 1
ATOM 760 C C . ARG A 1 104 ? 10.920 4.230 -2.667 1.00 50.38 104 ARG A C 1
ATOM 762 O O . ARG A 1 104 ? 10.096 5.068 -2.308 1.00 50.38 104 ARG A O 1
ATOM 769 N N . LEU A 1 105 ? 12.018 3.955 -1.964 1.00 59.09 105 LEU A N 1
ATOM 770 C CA . LEU A 1 105 ? 12.492 4.785 -0.849 1.00 59.09 105 LEU A CA 1
ATOM 771 C C . LEU A 1 105 ? 13.725 5.568 -1.299 1.00 59.09 105 LEU A C 1
ATOM 773 O O . LEU A 1 105 ? 14.733 4.980 -1.676 1.00 59.09 105 LEU A O 1
ATOM 777 N N . ARG A 1 106 ? 13.631 6.900 -1.294 1.00 51.31 106 ARG A N 1
ATOM 778 C CA . ARG A 1 106 ? 14.773 7.796 -1.512 1.00 51.31 106 ARG A CA 1
ATOM 779 C C . ARG A 1 106 ? 15.443 8.066 -0.165 1.00 51.31 106 ARG A C 1
ATOM 781 O O . ARG A 1 106 ? 14.764 8.550 0.736 1.00 51.31 106 ARG A O 1
ATOM 788 N N . THR A 1 107 ? 16.741 7.805 -0.043 1.00 56.69 107 THR A N 1
ATOM 789 C CA . THR A 1 107 ? 17.592 8.458 0.965 1.00 56.69 107 THR A CA 1
ATOM 790 C C . THR A 1 107 ? 18.429 9.545 0.288 1.00 56.69 107 THR A C 1
ATOM 792 O O . THR A 1 107 ? 18.450 9.659 -0.940 1.00 56.69 107 THR A O 1
ATOM 795 N N . GLU A 1 108 ? 19.070 10.388 1.096 1.00 52.22 108 GLU A N 1
ATOM 796 C CA . GLU A 1 108 ? 19.672 11.685 0.732 1.00 52.22 108 GLU A CA 1
ATOM 797 C C . GLU A 1 108 ? 20.751 11.618 -0.368 1.00 52.22 108 GLU A C 1
ATOM 799 O O . GLU A 1 108 ? 21.148 12.657 -0.888 1.00 52.22 108 GLU A O 1
ATOM 804 N N . SER A 1 109 ? 21.201 10.422 -0.772 1.00 51.31 109 SER A N 1
ATOM 805 C CA . SER A 1 109 ? 22.207 10.258 -1.828 1.00 51.31 109 SER A CA 1
ATOM 806 C C . SER A 1 109 ? 21.927 9.164 -2.875 1.00 51.31 109 SER A C 1
ATOM 808 O O . SER A 1 109 ? 22.858 8.762 -3.571 1.00 51.31 109 SER A O 1
ATOM 810 N N . GLY A 1 110 ? 20.691 8.675 -3.043 1.00 56.41 110 GLY A N 1
ATOM 811 C CA . GLY A 1 110 ? 20.362 7.750 -4.144 1.00 56.41 110 GLY A CA 1
ATOM 812 C C . GLY A 1 110 ? 19.283 6.712 -3.833 1.00 56.41 110 GLY A C 1
ATOM 813 O O . GLY A 1 110 ? 18.810 6.601 -2.705 1.00 56.41 110 GLY A O 1
ATOM 814 N N . ALA A 1 111 ? 18.858 5.975 -4.865 1.00 56.19 111 ALA A N 1
ATOM 815 C CA . ALA A 1 111 ? 17.937 4.846 -4.737 1.00 56.19 111 ALA A CA 1
ATOM 816 C C . ALA A 1 111 ? 18.727 3.542 -4.553 1.00 56.19 111 ALA A C 1
ATOM 818 O O . ALA A 1 111 ? 19.679 3.298 -5.293 1.00 56.19 111 ALA A O 1
ATOM 819 N N . THR A 1 112 ? 18.318 2.702 -3.601 1.00 54.75 112 THR A N 1
ATOM 820 C CA . THR A 1 112 ? 18.881 1.357 -3.433 1.00 54.75 112 THR A CA 1
ATOM 821 C C . THR A 1 112 ? 17.925 0.331 -4.044 1.00 54.75 112 THR A C 1
ATOM 823 O O . THR A 1 112 ? 16.783 0.189 -3.605 1.00 54.75 112 THR A O 1
ATOM 826 N N . GLU A 1 113 ? 18.384 -0.368 -5.083 1.00 57.00 113 GLU A N 1
ATOM 827 C CA . GLU A 1 113 ? 17.598 -1.306 -5.893 1.00 57.00 113 GLU A CA 1
ATOM 828 C C . GLU A 1 113 ? 18.225 -2.715 -5.815 1.00 57.00 113 GLU A C 1
ATOM 830 O O . GLU A 1 113 ? 19.445 -2.849 -5.868 1.00 57.00 113 GLU A O 1
ATOM 835 N N . SER A 1 114 ? 17.417 -3.779 -5.692 1.00 50.69 114 SER A N 1
ATOM 836 C CA . SER A 1 114 ? 17.876 -5.173 -5.853 1.00 50.69 114 SER A CA 1
ATOM 837 C C . SER A 1 114 ? 16.922 -5.921 -6.768 1.00 50.69 114 SER A C 1
ATOM 839 O O . SER A 1 114 ? 15.713 -5.924 -6.545 1.00 50.69 114 SER A O 1
ATOM 841 N N . ALA A 1 115 ? 17.476 -6.564 -7.792 1.00 54.59 115 ALA A N 1
ATOM 842 C CA . ALA A 1 115 ? 16.706 -7.283 -8.797 1.00 54.59 115 ALA A CA 1
ATOM 843 C C . ALA A 1 115 ? 16.464 -8.763 -8.451 1.00 54.59 115 ALA A C 1
ATOM 845 O O . ALA A 1 115 ? 15.667 -9.399 -9.132 1.00 54.59 115 ALA A O 1
ATOM 846 N N . LEU A 1 116 ? 17.142 -9.338 -7.443 1.00 47.78 116 LEU A N 1
ATOM 847 C CA . LEU A 1 116 ? 17.169 -10.801 -7.241 1.00 47.78 116 LEU A CA 1
ATOM 848 C C . LEU A 1 116 ? 17.259 -11.273 -5.769 1.00 47.78 116 LEU A C 1
ATOM 850 O O . LEU A 1 116 ? 17.668 -12.404 -5.517 1.00 47.78 116 LEU A O 1
ATOM 854 N N . GLY A 1 117 ? 16.862 -10.472 -4.770 1.00 52.75 117 GLY A N 1
ATOM 855 C CA . GLY A 1 117 ? 16.866 -10.945 -3.374 1.00 52.75 117 GLY A CA 1
ATOM 856 C C . GLY A 1 117 ? 16.253 -9.995 -2.345 1.00 52.75 117 GLY A C 1
ATOM 857 O O . GLY A 1 117 ? 15.969 -8.838 -2.653 1.00 52.75 117 GLY A O 1
ATOM 858 N N . GLN A 1 118 ? 16.051 -10.498 -1.116 1.00 50.44 118 GLN A N 1
ATOM 859 C CA . GLN A 1 118 ? 15.568 -9.695 0.016 1.00 50.44 118 GLN A CA 1
ATOM 860 C C . GLN A 1 118 ? 16.498 -8.509 0.261 1.00 50.44 118 GLN A C 1
ATOM 862 O O . GLN A 1 118 ? 17.718 -8.671 0.306 1.00 50.44 118 GLN A O 1
ATOM 867 N N . ILE A 1 119 ? 15.907 -7.333 0.468 1.00 53.19 119 ILE A N 1
ATOM 868 C CA . ILE A 1 119 ? 16.647 -6.150 0.886 1.00 53.19 119 ILE A CA 1
ATOM 869 C C . ILE A 1 119 ? 16.213 -5.749 2.291 1.00 53.19 119 ILE A C 1
ATOM 871 O O . ILE A 1 119 ? 15.043 -5.451 2.530 1.00 53.19 119 ILE A O 1
ATOM 875 N N . THR A 1 120 ? 17.166 -5.759 3.219 1.00 57.28 120 THR A N 1
ATOM 876 C CA . THR A 1 120 ? 16.972 -5.360 4.614 1.00 57.28 120 THR A CA 1
ATOM 877 C C . THR A 1 120 ? 17.396 -3.906 4.774 1.00 57.28 120 THR A C 1
ATOM 879 O O . THR A 1 120 ? 18.558 -3.579 4.542 1.00 57.28 120 THR A O 1
ATOM 882 N N . TYR A 1 121 ? 16.475 -3.041 5.206 1.00 51.75 121 TYR A N 1
ATOM 883 C CA . TYR A 1 121 ? 16.765 -1.638 5.503 1.00 51.75 121 TYR A CA 1
ATOM 884 C C . TYR A 1 121 ? 16.324 -1.279 6.922 1.00 51.75 121 TYR A C 1
ATOM 886 O O . TYR A 1 121 ? 15.200 -1.57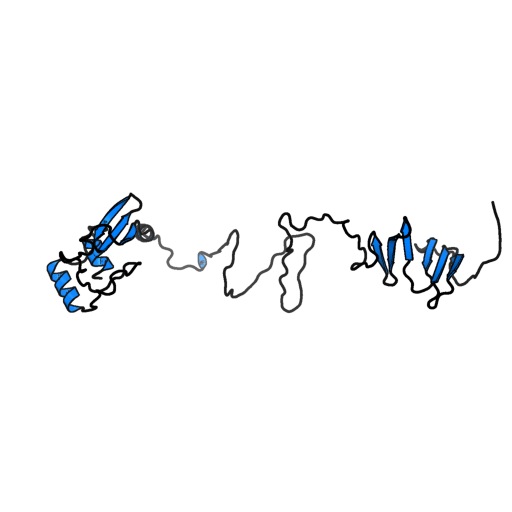2 7.325 1.00 51.75 121 TYR A O 1
ATOM 894 N N . SER A 1 122 ? 17.200 -0.597 7.656 1.00 58.75 122 SER A N 1
ATOM 895 C CA . SER A 1 122 ? 16.889 0.005 8.953 1.00 58.75 122 SER A CA 1
ATOM 896 C C . SER A 1 122 ? 16.509 1.467 8.737 1.00 58.75 122 SER A C 1
ATOM 898 O O . SER A 1 122 ? 17.344 2.260 8.307 1.00 58.75 122 SER A O 1
ATOM 900 N N . VAL A 1 123 ? 15.257 1.832 9.019 1.00 53.72 123 VAL A N 1
ATOM 901 C CA . VAL A 1 123 ? 14.771 3.218 8.926 1.00 53.72 123 VAL A CA 1
ATOM 902 C C . VAL A 1 123 ? 14.574 3.770 10.336 1.00 53.72 123 VAL A C 1
ATOM 904 O O . VAL A 1 123 ? 13.852 3.177 11.134 1.00 53.72 123 VAL A O 1
ATOM 907 N N . ALA A 1 124 ? 15.183 4.918 10.636 1.00 57.66 124 ALA A N 1
ATOM 908 C CA . ALA A 1 124 ? 14.833 5.739 11.791 1.00 57.66 124 ALA A CA 1
ATOM 909 C C . ALA A 1 124 ? 14.022 6.939 11.287 1.00 57.66 124 ALA A C 1
ATOM 911 O O . ALA A 1 124 ? 14.529 7.747 10.514 1.00 57.66 124 ALA A O 1
ATOM 912 N N . GLY A 1 125 ? 12.751 7.036 11.677 1.00 60.34 125 GLY A N 1
ATOM 913 C CA . GLY A 1 125 ? 11.866 8.103 11.216 1.00 60.34 125 GLY A CA 1
ATOM 914 C C . GLY A 1 125 ? 10.756 8.409 12.213 1.00 60.34 125 GLY A C 1
ATOM 915 O O . GLY A 1 125 ? 10.301 7.528 12.942 1.00 60.34 125 GLY A O 1
ATOM 916 N N . ILE A 1 126 ? 10.326 9.671 12.240 1.00 70.56 126 ILE A N 1
ATOM 917 C CA . ILE A 1 126 ? 9.137 10.122 12.968 1.00 70.56 126 ILE A CA 1
ATOM 918 C C . ILE A 1 126 ? 7.992 10.186 11.959 1.00 70.56 126 ILE A C 1
ATOM 920 O O . ILE A 1 126 ? 8.080 10.899 10.961 1.00 70.56 126 ILE A O 1
ATOM 924 N N . PHE A 1 127 ? 6.917 9.444 12.213 1.00 68.19 127 PHE A N 1
ATOM 925 C CA . PHE A 1 127 ? 5.762 9.381 11.321 1.00 68.19 127 PHE A CA 1
ATOM 926 C C . PHE A 1 127 ? 4.634 10.254 11.873 1.00 68.19 127 PHE A C 1
ATOM 928 O O . PHE A 1 127 ? 4.193 10.066 13.003 1.00 68.19 127 PHE A O 1
ATOM 935 N N . GLY A 1 128 ? 4.149 11.202 11.066 1.00 70.75 128 GLY A N 1
ATOM 936 C CA . GLY A 1 128 ? 2.998 12.053 11.403 1.00 70.75 128 GLY A CA 1
ATOM 937 C C . GLY A 1 128 ? 1.632 11.398 11.155 1.00 70.75 128 GLY A C 1
ATOM 938 O O . GLY A 1 128 ? 0.611 12.071 11.253 1.00 70.75 128 GLY A O 1
ATOM 939 N N . GLY A 1 129 ? 1.603 10.110 10.796 1.00 75.50 129 GLY A N 1
ATOM 940 C CA . GLY A 1 129 ? 0.399 9.360 10.431 1.00 75.50 129 GLY A CA 1
ATOM 941 C C . GLY A 1 129 ? 0.546 7.855 10.677 1.00 75.50 129 GLY A C 1
ATOM 942 O O . GLY A 1 129 ? 1.552 7.403 11.225 1.00 75.50 129 GLY A O 1
ATOM 943 N N . TYR A 1 130 ? -0.469 7.075 10.292 1.00 71.50 130 TYR A N 1
ATOM 944 C CA . TYR A 1 130 ? -0.522 5.636 10.572 1.00 71.50 130 TYR A CA 1
ATOM 945 C C . TYR A 1 130 ? 0.534 4.836 9.799 1.00 71.50 130 TYR A C 1
ATOM 947 O O . TYR A 1 130 ? 0.700 5.004 8.592 1.00 71.50 130 TYR A O 1
ATOM 955 N N . ILE A 1 131 ? 1.180 3.900 10.498 1.00 69.50 131 ILE A N 1
ATOM 956 C CA . ILE A 1 131 ? 2.035 2.866 9.910 1.00 69.50 131 ILE A CA 1
ATOM 957 C C . ILE A 1 131 ? 1.237 1.562 9.914 1.00 69.50 131 ILE A C 1
ATOM 959 O O . ILE A 1 131 ? 0.913 1.038 10.980 1.00 69.50 131 ILE A O 1
ATOM 963 N N . ALA A 1 132 ? 0.914 1.036 8.734 1.00 75.00 132 ALA A N 1
ATOM 964 C CA . ALA A 1 132 ? 0.278 -0.271 8.593 1.00 75.00 132 ALA A CA 1
ATOM 965 C C . ALA A 1 132 ? 1.342 -1.339 8.300 1.00 75.00 132 ALA A C 1
ATOM 967 O O . ALA A 1 132 ? 2.166 -1.174 7.403 1.00 75.00 132 ALA A O 1
ATOM 968 N N . CYS A 1 133 ? 1.326 -2.439 9.048 1.00 71.25 133 CYS A N 1
ATOM 969 C CA . CYS A 1 133 ? 2.185 -3.601 8.822 1.00 71.25 133 CYS A CA 1
ATOM 970 C C . CYS A 1 133 ? 1.435 -4.883 9.206 1.00 71.25 133 CYS A C 1
ATOM 972 O O . CYS A 1 133 ? 0.480 -4.843 9.980 1.00 71.25 133 CYS A O 1
ATOM 974 N N . THR A 1 134 ? 1.853 -6.021 8.654 1.00 76.38 134 THR A N 1
ATOM 975 C CA . THR A 1 134 ? 1.245 -7.333 8.934 1.00 76.38 134 THR A CA 1
ATOM 976 C C . THR A 1 134 ? 1.673 -7.912 10.279 1.00 76.38 134 THR A C 1
ATOM 978 O O . THR A 1 134 ? 0.895 -8.621 10.910 1.00 76.38 134 THR A O 1
ATOM 981 N N . ALA A 1 135 ? 2.887 -7.603 10.737 1.00 79.50 135 ALA A N 1
ATOM 982 C CA . ALA A 1 135 ? 3.371 -7.974 12.059 1.00 79.50 135 ALA A CA 1
ATOM 983 C C . ALA A 1 135 ? 4.432 -6.980 12.543 1.00 79.50 135 ALA A C 1
ATOM 985 O O . ALA A 1 135 ? 5.289 -6.546 11.774 1.00 79.50 135 ALA A O 1
ATOM 986 N N . MET A 1 136 ? 4.403 -6.667 13.839 1.00 79.88 136 MET A N 1
ATOM 987 C CA . MET A 1 136 ? 5.477 -5.951 14.527 1.00 79.88 136 MET A CA 1
ATOM 988 C C . MET A 1 136 ? 6.177 -6.923 15.469 1.00 79.88 136 MET A C 1
ATOM 990 O O . MET A 1 136 ? 5.538 -7.508 16.344 1.00 79.88 136 MET A O 1
ATOM 994 N N . ALA A 1 137 ? 7.491 -7.072 15.326 1.00 81.94 137 ALA A N 1
ATOM 995 C CA . ALA A 1 137 ? 8.309 -7.757 16.317 1.00 81.94 137 ALA A CA 1
ATOM 996 C C . ALA A 1 137 ? 8.895 -6.715 17.275 1.00 81.94 137 ALA A C 1
ATOM 998 O O . ALA A 1 137 ? 9.675 -5.859 16.867 1.00 81.94 137 ALA A O 1
ATOM 999 N N . MET A 1 138 ? 8.519 -6.780 18.552 1.00 82.12 138 MET A N 1
ATOM 1000 C CA . MET A 1 138 ? 9.099 -5.938 19.597 1.00 82.12 138 MET A CA 1
ATOM 1001 C C . MET A 1 138 ? 10.010 -6.802 20.467 1.00 82.12 138 MET A C 1
ATOM 1003 O O . MET A 1 138 ? 9.543 -7.708 21.158 1.00 82.12 138 MET A O 1
ATOM 1007 N N . THR A 1 139 ? 11.319 -6.556 20.421 1.00 84.38 139 THR A N 1
ATOM 1008 C CA . THR A 1 139 ? 12.279 -7.271 21.266 1.00 84.38 139 THR A CA 1
ATOM 1009 C C . THR A 1 139 ? 12.424 -6.555 22.601 1.00 84.38 139 THR A C 1
ATOM 1011 O O . THR A 1 139 ? 12.279 -5.338 22.716 1.00 84.38 139 THR A O 1
ATOM 1014 N N . SER A 1 140 ? 12.656 -7.322 23.662 1.00 85.06 140 SER A N 1
ATOM 1015 C CA . SER A 1 140 ? 12.797 -6.754 24.994 1.00 85.06 140 SER A CA 1
ATOM 1016 C C . SER A 1 140 ? 13.719 -7.632 25.831 1.00 85.06 140 SER A C 1
ATOM 1018 O O . SER A 1 140 ? 13.332 -8.727 26.235 1.00 85.06 140 SER A O 1
ATOM 1020 N N . ASP A 1 141 ? 14.948 -7.168 26.071 1.00 88.62 141 ASP A N 1
ATOM 1021 C CA . ASP A 1 141 ? 15.954 -7.913 26.834 1.00 88.62 141 ASP A CA 1
ATOM 1022 C C . ASP A 1 141 ? 15.589 -7.920 28.327 1.00 88.62 141 ASP A C 1
ATOM 1024 O O . ASP A 1 141 ? 15.413 -6.873 28.954 1.00 88.62 141 ASP A O 1
ATOM 1028 N N . ARG A 1 142 ? 15.479 -9.115 28.916 1.00 88.19 142 ARG A N 1
ATOM 1029 C CA . ARG A 1 142 ? 15.184 -9.290 30.344 1.00 88.19 142 ARG A CA 1
ATOM 1030 C C . ARG A 1 142 ? 16.270 -8.689 31.240 1.00 88.19 142 ARG A C 1
ATOM 1032 O O . ARG A 1 142 ? 15.933 -8.209 32.318 1.00 88.19 142 ARG A O 1
ATOM 1039 N N . ARG A 1 143 ? 17.536 -8.680 30.811 1.00 91.38 143 ARG A N 1
ATOM 1040 C CA . ARG A 1 143 ? 18.678 -8.159 31.588 1.00 91.38 143 ARG A CA 1
ATOM 1041 C C . ARG A 1 143 ? 18.592 -6.653 31.827 1.00 91.38 143 ARG A C 1
ATOM 1043 O O . ARG A 1 143 ? 19.139 -6.163 32.807 1.00 91.38 143 ARG A O 1
ATOM 1050 N N . LEU A 1 144 ? 17.884 -5.930 30.958 1.00 86.50 144 LEU A N 1
ATOM 1051 C CA . LEU A 1 144 ? 17.692 -4.480 31.059 1.00 86.50 144 LEU A CA 1
ATOM 1052 C C . LEU A 1 144 ? 16.446 -4.089 31.873 1.00 86.50 144 LEU A C 1
ATOM 1054 O O . LEU A 1 144 ? 16.195 -2.904 32.085 1.00 86.50 144 LEU A O 1
ATOM 1058 N N . LYS A 1 145 ? 15.648 -5.058 32.339 1.00 89.56 145 LYS A N 1
ATOM 1059 C CA . LYS A 1 145 ? 14.398 -4.806 33.069 1.00 89.56 145 LYS A CA 1
ATOM 1060 C C . LYS A 1 145 ? 14.599 -4.875 34.578 1.00 89.56 145 LYS A C 1
ATOM 1062 O O . LYS A 1 145 ? 15.355 -5.695 35.086 1.00 89.56 145 LYS A O 1
ATOM 1067 N N . ARG A 1 146 ? 13.837 -4.058 35.306 1.00 89.69 146 ARG A N 1
ATOM 1068 C CA . ARG A 1 146 ? 13.720 -4.096 36.773 1.00 89.69 146 ARG A CA 1
ATOM 1069 C C . ARG A 1 146 ? 12.253 -4.306 37.164 1.00 89.69 146 ARG A C 1
ATOM 1071 O O . ARG A 1 146 ? 11.367 -3.969 36.386 1.00 89.69 146 ARG A O 1
ATOM 1078 N N . ASN A 1 147 ? 12.002 -4.854 38.356 1.00 88.31 147 ASN A N 1
ATOM 1079 C CA . ASN A 1 147 ? 10.660 -5.003 38.948 1.00 88.31 147 ASN A CA 1
ATOM 1080 C C . ASN A 1 147 ? 9.636 -5.778 38.091 1.00 88.31 147 ASN A C 1
ATOM 1082 O O . ASN A 1 147 ? 8.467 -5.406 38.018 1.00 88.31 147 ASN A O 1
ATOM 1086 N N . ILE A 1 148 ? 10.054 -6.877 37.454 1.00 86.38 148 ILE A N 1
ATOM 1087 C CA . ILE A 1 148 ? 9.119 -7.788 36.778 1.00 86.38 148 ILE A CA 1
ATOM 1088 C C . ILE A 1 148 ? 8.335 -8.548 37.856 1.00 86.38 148 ILE A C 1
ATOM 1090 O O . ILE A 1 148 ? 8.884 -9.432 38.510 1.00 86.38 148 ILE A O 1
ATOM 1094 N N . GLN A 1 149 ? 7.067 -8.194 38.047 1.00 86.25 149 GLN A N 1
ATOM 1095 C CA . GLN A 1 149 ? 6.167 -8.822 39.015 1.00 86.25 149 GLN A CA 1
ATOM 1096 C C . GLN A 1 149 ? 4.882 -9.276 38.319 1.00 86.25 149 GLN A C 1
ATOM 1098 O O . GLN A 1 149 ? 4.418 -8.636 37.373 1.00 86.25 149 GLN A O 1
ATOM 1103 N N . SER A 1 150 ? 4.292 -10.371 38.797 1.00 82.25 150 SER A N 1
ATOM 1104 C CA . SER A 1 150 ? 2.968 -10.811 38.354 1.00 82.25 150 SER A CA 1
ATOM 1105 C C . SER A 1 150 ? 1.922 -9.752 38.697 1.00 82.25 150 SER A C 1
ATOM 1107 O O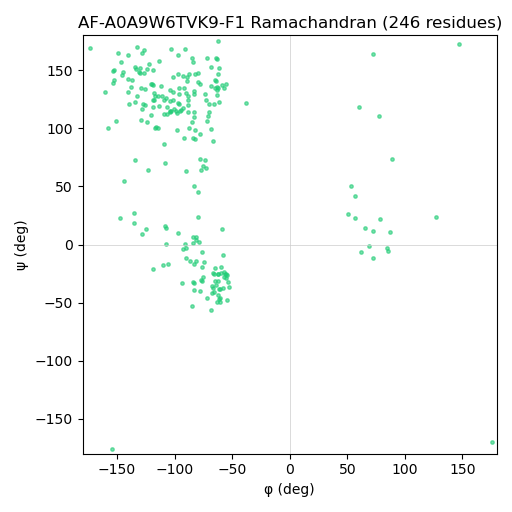 . SER A 1 150 ? 1.896 -9.233 39.813 1.00 82.25 150 SER A O 1
ATOM 1109 N N . CYS A 1 151 ? 1.041 -9.432 37.750 1.00 72.56 151 CYS A N 1
ATOM 1110 C CA . CYS A 1 151 ? -0.070 -8.520 38.004 1.00 72.56 151 CYS A CA 1
ATOM 1111 C C . CYS A 1 151 ? -1.333 -9.291 38.416 1.00 72.56 151 CYS A C 1
ATOM 1113 O O . CYS A 1 151 ? -1.598 -10.391 37.933 1.00 72.56 151 CYS A O 1
ATOM 1115 N N . LEU A 1 152 ? -2.128 -8.704 39.313 1.00 74.94 152 LEU A N 1
ATOM 1116 C CA . LEU A 1 152 ? -3.443 -9.234 39.679 1.00 74.94 152 LEU A CA 1
ATOM 1117 C C . LEU A 1 152 ? -4.419 -9.059 38.503 1.00 74.94 152 LEU A C 1
ATOM 1119 O O . LEU A 1 152 ? -4.693 -7.931 38.080 1.00 74.94 152 LEU A O 1
ATOM 1123 N N . LEU A 1 153 ? -4.979 -10.175 38.021 1.00 69.62 153 LEU A N 1
ATOM 1124 C CA . LEU A 1 153 ? -5.890 -10.248 36.866 1.00 69.62 153 LEU A CA 1
ATOM 1125 C C . LEU A 1 153 ? -7.134 -9.346 37.004 1.00 69.62 153 LEU A C 1
ATOM 1127 O O . LEU A 1 153 ? -7.689 -8.878 36.010 1.00 69.62 153 LEU A O 1
ATOM 1131 N N . GLU A 1 154 ? -7.531 -9.037 38.238 1.00 69.12 154 GLU A N 1
ATOM 1132 C CA . GLU A 1 154 ? -8.662 -8.165 38.574 1.00 69.12 154 GLU A CA 1
ATOM 1133 C C . GLU A 1 154 ? -8.560 -6.753 37.977 1.00 69.12 154 GLU A C 1
ATOM 1135 O O . GLU A 1 154 ? -9.579 -6.123 37.699 1.00 69.12 154 GLU A O 1
ATOM 1140 N N . ARG A 1 155 ? -7.347 -6.235 37.731 1.00 61.75 155 ARG A N 1
ATOM 1141 C CA . ARG A 1 155 ? -7.171 -4.919 37.089 1.00 61.75 155 ARG A CA 1
ATOM 1142 C C . ARG A 1 155 ? -7.419 -4.961 35.581 1.00 61.75 155 ARG A C 1
ATOM 1144 O O . ARG A 1 155 ? -7.896 -3.974 35.033 1.00 61.75 155 ARG A O 1
ATOM 1151 N N . ILE A 1 156 ? -7.128 -6.089 34.931 1.00 64.00 156 ILE A N 1
ATOM 1152 C CA . ILE A 1 156 ? -7.297 -6.274 33.482 1.00 64.00 156 ILE A CA 1
ATOM 1153 C C . ILE A 1 156 ? -8.769 -6.528 33.144 1.00 64.00 156 ILE A C 1
ATOM 1155 O O . ILE A 1 156 ? -9.287 -5.929 32.208 1.00 64.00 156 ILE A O 1
ATOM 1159 N N . LYS A 1 157 ? -9.485 -7.315 33.959 1.00 60.16 157 LYS A N 1
ATOM 1160 C CA . LYS A 1 157 ? -10.933 -7.550 33.789 1.00 60.16 157 LYS A CA 1
ATOM 1161 C C . LYS A 1 157 ? -11.785 -6.273 33.862 1.00 60.16 157 LYS A C 1
ATOM 1163 O O . LYS A 1 157 ? -12.905 -6.269 33.374 1.00 60.16 157 LYS A O 1
ATOM 1168 N N . ARG A 1 158 ? -11.263 -5.188 34.448 1.00 59.91 158 ARG A N 1
ATOM 1169 C CA . ARG A 1 158 ? -11.929 -3.872 34.504 1.00 59.91 158 ARG A CA 1
ATOM 1170 C C . ARG A 1 158 ? -11.779 -3.037 33.228 1.00 59.91 158 ARG A C 1
ATOM 1172 O O . ARG A 1 158 ? -12.473 -2.034 33.108 1.00 59.91 158 ARG A O 1
ATOM 1179 N N . LEU A 1 159 ? -10.867 -3.398 32.318 1.00 64.38 159 LEU A N 1
ATOM 1180 C CA . LEU A 1 159 ? -10.646 -2.657 31.066 1.00 64.38 159 LEU A CA 1
ATOM 1181 C C . LEU A 1 159 ? -11.758 -2.908 30.043 1.00 64.38 159 LEU A C 1
ATOM 1183 O O . LEU A 1 159 ? -12.073 -2.019 29.257 1.00 64.38 159 LEU A O 1
ATOM 1187 N N . THR A 1 160 ? -12.398 -4.075 30.093 1.00 62.34 160 THR A N 1
ATOM 1188 C CA . THR A 1 160 ? -13.663 -4.312 29.400 1.00 62.34 160 THR A CA 1
ATOM 1189 C C . THR A 1 160 ? -14.770 -3.752 30.277 1.00 62.34 160 THR A C 1
ATOM 1191 O O . THR A 1 160 ? -15.163 -4.372 31.262 1.00 62.34 160 THR A O 1
ATOM 1194 N N . ILE A 1 161 ? -15.239 -2.544 29.972 1.00 68.31 161 ILE A N 1
ATOM 1195 C CA . ILE A 1 161 ? -16.442 -2.007 30.608 1.00 68.31 161 ILE A CA 1
ATOM 1196 C C . ILE A 1 161 ? -17.610 -2.826 30.037 1.00 68.31 161 ILE A C 1
ATOM 1198 O O . ILE A 1 161 ? -17.889 -2.678 28.851 1.00 68.31 161 ILE A O 1
ATOM 1202 N N . PRO A 1 162 ? -18.284 -3.694 30.816 1.00 79.38 162 PRO A N 1
ATOM 1203 C CA . PRO A 1 162 ? -19.244 -4.665 30.278 1.00 79.38 162 PRO A CA 1
ATOM 1204 C C . PRO A 1 162 ? -20.608 -4.026 29.975 1.00 79.38 162 PRO A C 1
ATOM 1206 O O . PRO A 1 162 ? -21.640 -4.686 30.069 1.00 79.38 162 PRO A O 1
ATOM 1209 N N . PHE A 1 163 ? -20.635 -2.710 29.752 1.00 87.00 163 PHE A N 1
ATOM 1210 C CA . PHE A 1 163 ? -21.848 -1.942 29.529 1.00 87.00 163 PHE A CA 1
ATOM 1211 C C . PHE A 1 163 ? -21.593 -0.702 28.669 1.00 87.00 163 PHE A C 1
ATOM 1213 O O . PHE A 1 163 ? -20.545 -0.060 28.737 1.00 87.00 163 PHE A O 1
ATOM 1220 N N . THR A 1 164 ? -22.620 -0.316 27.922 1.00 89.75 164 THR A N 1
ATOM 1221 C CA . THR A 1 164 ? -22.706 0.933 27.161 1.00 89.75 164 THR A CA 1
ATOM 1222 C C . THR A 1 164 ? -23.795 1.834 27.743 1.00 89.75 164 THR A C 1
ATOM 1224 O 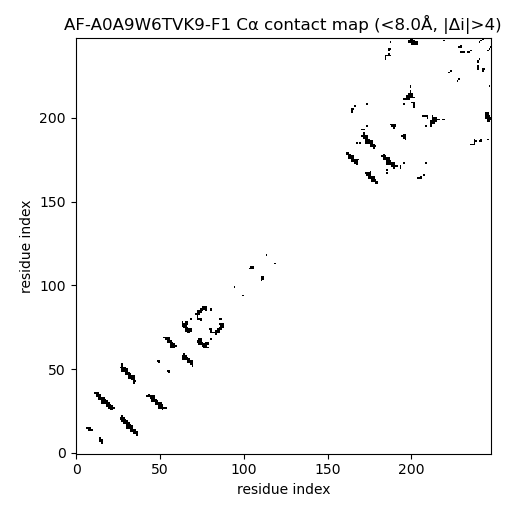O . THR A 1 164 ? -24.698 1.371 28.443 1.00 89.75 164 THR A O 1
ATOM 1227 N N . PHE A 1 165 ? -23.716 3.141 27.483 1.00 92.44 165 PHE A N 1
ATOM 1228 C CA . PHE A 1 165 ? -24.747 4.091 27.904 1.00 92.44 165 PHE A CA 1
ATOM 1229 C C . PHE A 1 165 ? -25.658 4.467 26.743 1.00 92.44 165 PHE A C 1
ATOM 1231 O O . PHE A 1 165 ? -25.207 4.654 25.615 1.00 92.44 165 PHE A O 1
ATOM 1238 N N . ARG A 1 166 ? -26.939 4.658 27.055 1.00 94.19 166 ARG A N 1
ATOM 1239 C CA . ARG A 1 166 ? -27.902 5.349 26.191 1.00 94.19 166 ARG A CA 1
ATOM 1240 C C . ARG A 1 166 ? -28.822 6.233 27.029 1.00 94.19 166 ARG A C 1
ATOM 1242 O O . ARG A 1 166 ? -28.948 6.029 28.238 1.00 94.19 166 ARG A O 1
ATOM 1249 N N . ILE A 1 167 ? -29.511 7.174 26.387 1.00 94.88 167 ILE A N 1
ATOM 1250 C CA . ILE A 1 167 ? -30.615 7.906 27.027 1.00 94.88 167 ILE A CA 1
ATOM 1251 C C . ILE A 1 167 ? -31.719 6.901 27.375 1.00 94.88 167 ILE A C 1
ATOM 1253 O O . ILE A 1 167 ? -32.061 6.042 26.555 1.00 94.88 167 ILE A O 1
ATOM 1257 N N . SER A 1 168 ? -32.238 6.969 28.603 1.00 95.31 168 SER A N 1
ATOM 1258 C CA . SER A 1 168 ? -33.237 6.007 29.065 1.00 95.31 168 SER A CA 1
ATOM 1259 C C . SER A 1 168 ? -34.527 6.131 28.265 1.00 95.31 168 SER A C 1
ATOM 1261 O O . SER A 1 168 ? -34.995 7.227 27.963 1.00 95.31 168 SER A O 1
ATOM 1263 N N . LYS A 1 169 ? -35.149 4.987 27.968 1.00 93.31 169 LYS A N 1
ATOM 1264 C CA . LYS A 1 169 ? -36.511 4.959 27.409 1.00 93.31 169 LYS A CA 1
ATOM 1265 C C . LYS A 1 169 ? -37.575 5.277 28.469 1.00 93.31 169 LYS A C 1
ATOM 1267 O O . LYS A 1 169 ? -38.731 5.521 28.128 1.00 93.31 169 LYS A O 1
ATOM 1272 N N . ARG A 1 170 ? -37.211 5.232 29.756 1.00 92.31 170 ARG A N 1
ATOM 1273 C CA . ARG A 1 170 ? -38.106 5.513 30.882 1.00 92.31 170 ARG A CA 1
ATOM 1274 C C . ARG A 1 170 ? -38.207 7.017 31.130 1.00 92.31 170 ARG A C 1
ATOM 1276 O O . ARG A 1 170 ? -37.193 7.691 31.247 1.00 92.31 170 ARG A O 1
ATOM 1283 N N . LYS A 1 171 ? -39.432 7.532 31.276 1.00 91.56 171 LYS A N 1
ATOM 1284 C CA . LYS A 1 171 ? -39.691 8.973 31.483 1.00 91.56 171 LYS A CA 1
ATOM 1285 C C . LYS A 1 171 ? -39.163 9.505 32.820 1.00 91.56 171 LYS A C 1
ATOM 1287 O O . LYS A 1 171 ? -38.918 10.698 32.944 1.00 91.56 171 LYS A O 1
ATOM 1292 N N . ASP A 1 172 ? -39.007 8.636 33.814 1.00 94.56 172 ASP A N 1
ATOM 1293 C CA . ASP A 1 172 ? -38.521 8.960 35.157 1.00 94.56 172 ASP A CA 1
ATOM 1294 C C . ASP A 1 172 ? -36.995 8.821 35.300 1.00 94.56 172 ASP A C 1
ATOM 1296 O O . ASP A 1 172 ? -36.461 9.055 36.386 1.00 94.56 172 ASP A O 1
ATOM 1300 N N . LYS A 1 173 ? -36.280 8.438 34.230 1.00 95.69 173 LYS A N 1
ATOM 1301 C CA . LYS A 1 173 ? -34.844 8.133 34.271 1.00 95.69 173 LYS A CA 1
ATOM 1302 C C . LYS A 1 173 ? -34.077 8.852 33.167 1.00 95.69 173 LYS A C 1
ATOM 1304 O O . LYS A 1 173 ? -34.585 9.073 32.077 1.00 95.69 173 LYS A O 1
ATOM 1309 N N . LYS A 1 174 ? -32.823 9.199 33.445 1.00 95.50 174 LYS A N 1
ATOM 1310 C CA . LYS A 1 174 ? -31.936 9.900 32.510 1.00 95.50 174 LYS A CA 1
ATOM 1311 C C . LYS A 1 174 ? -31.234 8.931 31.570 1.00 95.50 174 LYS A C 1
ATOM 1313 O O . LYS A 1 174 ? -31.291 9.089 30.354 1.00 95.50 174 LYS A O 1
ATOM 1318 N N . TYR A 1 175 ? -30.587 7.917 32.135 1.00 96.88 175 TYR A N 1
ATOM 1319 C CA . TYR A 1 175 ? -29.706 7.011 31.405 1.00 96.88 175 TYR A CA 1
ATOM 1320 C C . TYR A 1 175 ? -30.039 5.551 31.678 1.00 96.88 175 TYR A C 1
ATOM 1322 O O . TYR A 1 175 ? -30.485 5.202 32.769 1.00 96.88 175 TYR A O 1
ATOM 1330 N N . ASP A 1 176 ? -29.750 4.707 30.695 1.00 96.12 176 ASP A N 1
ATOM 1331 C CA . ASP A 1 176 ? -29.687 3.256 30.823 1.00 96.12 176 ASP A CA 1
ATOM 1332 C C . ASP A 1 176 ? -28.224 2.816 30.678 1.00 96.12 176 ASP A C 1
ATOM 1334 O O . ASP A 1 176 ? -27.579 3.157 29.683 1.00 96.12 176 ASP A O 1
ATOM 1338 N N . ALA A 1 177 ? -27.716 2.032 31.631 1.00 94.44 177 ALA A N 1
ATOM 1339 C CA . ALA A 1 177 ? -26.522 1.218 31.422 1.00 94.44 177 ALA A CA 1
ATOM 1340 C C . ALA A 1 177 ? -26.952 -0.137 30.843 1.00 94.44 177 ALA A C 1
ATOM 1342 O O . ALA A 1 177 ? -27.674 -0.889 31.502 1.00 94.44 177 ALA A O 1
ATOM 1343 N N . VAL A 1 178 ? -26.558 -0.415 29.602 1.00 93.31 178 VAL A N 1
ATOM 1344 C CA . VAL A 1 178 ? -26.919 -1.621 28.849 1.00 93.31 178 VAL A CA 1
ATOM 1345 C C . VAL A 1 178 ? -25.721 -2.552 28.833 1.00 93.31 178 VAL A C 1
ATOM 1347 O O . VAL A 1 178 ? -24.693 -2.201 28.262 1.00 93.31 178 VAL A O 1
ATOM 1350 N N . PHE A 1 179 ? -25.853 -3.703 29.478 1.00 91.56 179 PHE A N 1
ATOM 1351 C CA . PHE A 1 179 ? -24.812 -4.718 29.552 1.00 91.56 179 PHE A CA 1
ATOM 1352 C C . PHE A 1 179 ? -24.822 -5.618 28.317 1.00 91.56 179 PHE A C 1
ATOM 1354 O O . PHE A 1 179 ? -25.855 -5.772 27.662 1.00 91.56 179 PHE A O 1
ATOM 1361 N N . ASP A 1 180 ? -23.682 -6.245 28.038 1.00 85.62 180 ASP A N 1
ATOM 1362 C CA . ASP A 1 180 ? -23.530 -7.168 26.904 1.00 85.62 180 ASP A CA 1
ATOM 1363 C C . ASP A 1 180 ? -24.453 -8.39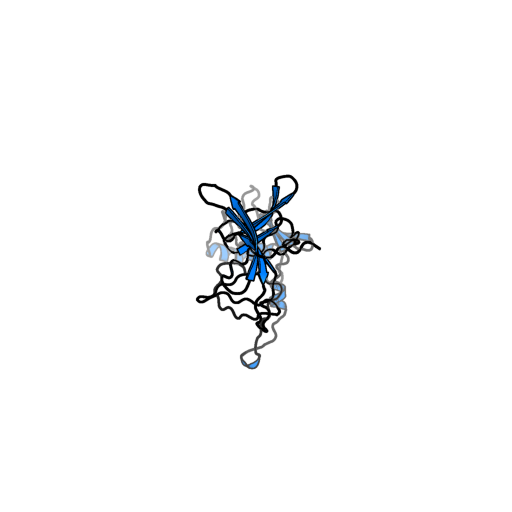9 27.017 1.00 85.62 180 ASP A C 1
ATOM 1365 O O . ASP A 1 180 ? -24.862 -8.969 26.010 1.00 85.62 180 ASP A O 1
ATOM 1369 N N . ASP A 1 181 ? -24.840 -8.774 28.242 1.00 85.69 181 ASP A N 1
ATOM 1370 C CA . ASP A 1 181 ? -25.803 -9.844 28.546 1.00 85.69 181 ASP A CA 1
ATOM 1371 C C . ASP A 1 181 ? -27.281 -9.426 28.360 1.00 85.69 181 ASP A C 1
ATOM 1373 O O . ASP A 1 181 ? -28.194 -10.206 28.630 1.00 85.69 181 ASP A O 1
ATOM 1377 N N . GLY A 1 182 ? -27.537 -8.189 27.918 1.00 85.81 182 GLY A N 1
ATOM 1378 C CA . GLY A 1 182 ? -28.874 -7.627 27.727 1.00 85.81 182 GLY A CA 1
ATOM 1379 C C . GLY A 1 182 ? -29.503 -7.023 28.987 1.00 85.81 182 GLY A C 1
ATOM 1380 O O . GLY A 1 182 ? -30.585 -6.432 28.903 1.00 85.81 182 GLY A O 1
ATOM 1381 N N . ARG A 1 183 ? -28.850 -7.103 30.156 1.00 92.12 183 ARG A N 1
ATOM 1382 C CA . ARG A 1 183 ? -29.331 -6.457 31.384 1.00 92.12 183 ARG A CA 1
ATOM 1383 C C . ARG A 1 183 ? -29.307 -4.938 31.222 1.00 92.12 183 ARG A C 1
ATOM 1385 O O . ARG A 1 183 ? -28.320 -4.355 30.783 1.00 92.12 183 ARG A O 1
ATOM 1392 N N . VAL A 1 184 ? -30.383 -4.273 31.641 1.00 94.69 184 VAL A N 1
ATOM 1393 C CA . VAL A 1 184 ? -30.491 -2.808 31.598 1.00 94.69 184 VAL A CA 1
ATOM 1394 C C . VAL A 1 184 ? -30.671 -2.254 33.001 1.00 94.69 184 VAL A C 1
ATOM 1396 O O . VAL A 1 184 ? -31.614 -2.615 33.705 1.00 94.69 184 VAL A O 1
ATOM 1399 N N . VAL A 1 185 ? -29.784 -1.345 33.399 1.00 95.69 185 VAL A N 1
ATOM 1400 C CA . VAL A 1 185 ? -29.839 -0.668 34.696 1.00 95.69 185 VAL A CA 1
ATOM 1401 C C . VAL A 1 185 ? -30.109 0.821 34.471 1.00 95.69 185 VAL A C 1
ATOM 1403 O O . VAL A 1 185 ? -29.185 1.563 34.133 1.00 95.69 185 VAL A O 1
ATOM 1406 N N . PRO A 1 186 ? -31.362 1.280 34.634 1.00 96.50 186 PRO A N 1
ATOM 1407 C CA . PRO A 1 186 ? -31.694 2.689 34.497 1.00 96.50 186 PRO A CA 1
ATOM 1408 C C . PRO A 1 186 ? -31.280 3.486 35.742 1.00 96.50 186 PRO A C 1
ATOM 1410 O O . PRO A 1 186 ? -31.497 3.047 36.875 1.00 96.50 186 PRO A O 1
ATOM 1413 N N . PHE A 1 187 ? -30.722 4.682 35.554 1.00 95.56 187 PHE A N 1
ATOM 1414 C CA . PHE A 1 187 ? -30.252 5.548 36.639 1.00 95.56 187 PHE A CA 1
ATOM 1415 C C . PHE A 1 187 ? -30.365 7.043 36.299 1.00 95.56 187 PHE A C 1
ATOM 1417 O O . PHE A 1 187 ? -30.540 7.441 35.146 1.00 95.56 187 PHE A O 1
ATOM 1424 N N . GLY A 1 188 ? -30.252 7.877 37.339 1.00 93.94 188 GLY A N 1
ATOM 1425 C CA . GLY A 1 188 ? -30.450 9.323 37.251 1.00 93.94 188 GLY A CA 1
ATOM 1426 C C . GLY A 1 188 ? -31.930 9.667 37.188 1.00 93.94 188 GLY A C 1
ATOM 1427 O O . GLY A 1 188 ? -32.573 9.391 36.190 1.00 93.94 188 GLY A O 1
ATOM 1428 N N . ASP A 1 189 ? -32.473 10.270 38.238 1.0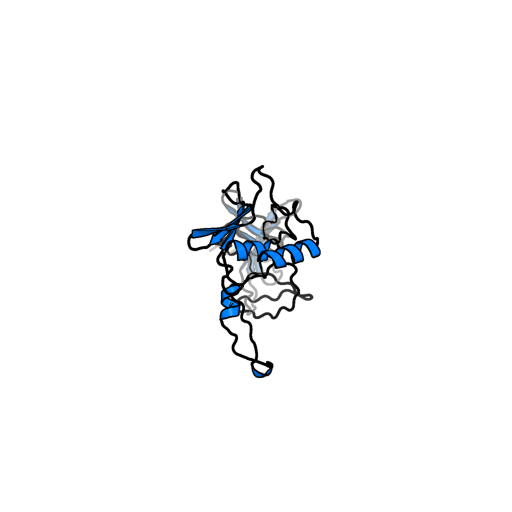0 93.69 189 ASP A N 1
ATOM 1429 C CA . ASP A 1 189 ? -33.912 10.518 38.309 1.00 93.69 189 ASP A CA 1
ATOM 1430 C C . ASP A 1 189 ? -34.328 11.779 37.542 1.00 93.69 189 ASP A C 1
ATOM 1432 O O . ASP A 1 189 ? -33.610 12.790 37.492 1.00 93.69 189 ASP A O 1
ATOM 1436 N N . ILE A 1 190 ? -35.530 11.719 36.979 1.00 93.25 190 ILE A N 1
ATOM 1437 C CA . ILE A 1 190 ? -36.265 12.843 36.405 1.00 93.25 190 ILE A CA 1
ATOM 1438 C C . ILE A 1 190 ? -37.481 13.101 37.299 1.00 93.25 190 ILE A C 1
ATOM 1440 O O . ILE A 1 190 ? -38.142 12.172 37.765 1.00 93.25 190 ILE A O 1
ATOM 1444 N N . LYS A 1 191 ? -37.752 14.374 37.596 1.00 93.00 191 LYS A N 1
ATOM 1445 C CA . LYS A 1 191 ? -38.893 14.785 38.418 1.00 93.00 191 LYS A CA 1
ATOM 1446 C C . LYS A 1 191 ? -40.208 14.421 37.721 1.00 93.00 191 LYS A C 1
ATOM 1448 O O . LYS A 1 191 ? -40.288 14.308 36.501 1.00 93.00 191 LYS A O 1
ATOM 1453 N N . ARG A 1 192 ? -41.295 14.363 38.493 1.00 90.25 192 ARG A N 1
ATOM 1454 C CA . ARG A 1 192 ? -42.647 14.070 37.978 1.00 90.25 192 ARG A CA 1
ATOM 1455 C C . ARG A 1 192 ? -43.149 15.074 36.925 1.00 90.25 192 ARG A C 1
ATOM 1457 O O . ARG A 1 192 ? -43.987 14.712 36.111 1.00 90.25 192 ARG A O 1
ATOM 1464 N N . ASN A 1 193 ? -42.629 16.304 36.925 1.00 89.12 193 ASN A N 1
ATOM 1465 C CA . ASN A 1 193 ? -42.931 17.334 35.923 1.00 89.12 193 ASN A CA 1
ATOM 1466 C C . ASN A 1 193 ? -42.123 17.180 34.614 1.00 89.12 193 ASN A C 1
ATOM 1468 O O . ASN A 1 193 ? -42.220 18.037 33.744 1.00 89.12 193 ASN A O 1
ATOM 1472 N N . GLY A 1 194 ? -41.312 16.124 34.479 1.00 87.19 194 GLY A N 1
ATOM 1473 C CA . GLY A 1 194 ? -40.477 15.865 33.305 1.00 87.19 194 GLY A CA 1
ATOM 1474 C C . GLY A 1 194 ? -39.115 16.562 33.326 1.00 87.19 194 GLY A C 1
ATOM 1475 O O . GLY A 1 194 ? -38.289 16.297 32.457 1.00 87.19 194 GLY A O 1
ATOM 1476 N N . GLU A 1 195 ? -38.830 17.411 34.318 1.00 90.94 195 GLU A N 1
ATOM 1477 C CA . GLU A 1 195 ? -37.520 18.048 34.434 1.00 90.94 195 GLU A CA 1
ATOM 1478 C C . GLU A 1 195 ? -36.499 17.138 35.137 1.00 90.94 195 GLU A C 1
ATOM 1480 O O . GLU A 1 195 ? -36.742 16.670 36.253 1.00 90.94 195 GLU A O 1
ATOM 1485 N N . PRO A 1 196 ? -35.305 16.931 34.563 1.00 93.75 196 PRO A N 1
ATOM 1486 C CA . PRO A 1 196 ? -34.206 16.236 35.228 1.00 93.75 196 PRO A CA 1
ATOM 1487 C C . PRO A 1 196 ? -33.837 16.861 36.587 1.00 93.75 196 PRO A C 1
ATOM 1489 O O . PRO A 1 196 ? -33.745 18.084 36.723 1.00 93.75 196 PRO A O 1
ATOM 1492 N N . TYR A 1 197 ? -33.578 16.036 37.610 1.00 93.56 197 TYR A N 1
ATOM 1493 C CA . TYR A 1 197 ? -32.960 16.535 38.846 1.00 93.56 197 TYR A CA 1
ATOM 1494 C C . TYR A 1 197 ? -31.562 17.088 38.550 1.00 93.56 197 TYR A C 1
ATOM 1496 O O . TYR A 1 197 ? -30.862 16.545 37.706 1.00 93.56 197 TYR A O 1
ATOM 1504 N N . GLN A 1 198 ? -31.118 18.125 39.258 1.00 94.06 198 GLN A N 1
ATOM 1505 C CA . GLN A 1 198 ? -29.731 18.587 39.139 1.00 94.06 198 GLN A CA 1
ATOM 1506 C C . GLN A 1 198 ? -28.748 17.560 39.713 1.00 94.06 198 GLN A C 1
ATOM 1508 O O . GLN A 1 198 ? -29.087 16.818 40.640 1.00 94.06 198 GLN A O 1
ATOM 1513 N N . GLN A 1 199 ? -27.525 17.558 39.193 1.00 95.12 199 GLN A N 1
ATOM 1514 C CA . GLN A 1 199 ? -26.442 16.683 39.636 1.00 95.12 199 GLN A CA 1
ATOM 1515 C C . GLN A 1 199 ? -25.140 17.465 39.836 1.00 95.12 199 GLN A C 1
ATOM 1517 O O . GLN A 1 199 ? -25.044 18.631 39.452 1.00 95.12 199 GLN A O 1
ATOM 1522 N N . TYR A 1 200 ? -24.125 16.833 40.429 1.00 95.88 200 TYR A N 1
ATOM 1523 C CA . TYR A 1 200 ? -22.830 17.487 40.604 1.00 95.88 200 TYR A CA 1
ATOM 1524 C C . TYR A 1 200 ? -22.133 17.699 39.261 1.00 95.88 200 TYR A C 1
ATOM 1526 O O . TYR A 1 200 ? -21.815 18.841 38.921 1.00 95.88 200 TYR A O 1
ATOM 1534 N N . ARG A 1 201 ? -21.929 16.609 38.512 1.00 94.94 201 ARG A N 1
ATOM 1535 C CA . ARG A 1 201 ? -21.308 16.622 37.188 1.00 94.94 201 ARG A CA 1
ATOM 1536 C C . ARG A 1 201 ? -21.640 15.349 36.418 1.00 94.94 201 ARG A C 1
ATOM 1538 O O . ARG A 1 201 ? -21.433 14.259 36.942 1.00 94.94 201 ARG A O 1
ATOM 1545 N N . ASP A 1 202 ? -22.077 15.485 35.173 1.00 94.81 202 ASP A N 1
ATOM 1546 C CA . ASP A 1 202 ? -22.293 14.371 34.257 1.00 94.81 202 ASP A CA 1
ATOM 1547 C C . ASP A 1 202 ? -20.983 13.991 33.554 1.00 94.81 202 ASP A C 1
ATOM 1549 O O . ASP A 1 202 ? -20.479 14.701 32.670 1.00 94.81 202 ASP A O 1
ATOM 1553 N N . ILE A 1 203 ? -20.419 12.862 33.989 1.00 92.50 203 ILE A N 1
ATOM 1554 C CA . ILE A 1 203 ? -19.209 12.258 33.420 1.00 92.50 203 ILE A CA 1
ATOM 1555 C C . ILE A 1 203 ? -19.510 10.979 32.632 1.00 92.50 203 ILE A C 1
ATOM 1557 O O . ILE A 1 203 ? -18.600 10.202 32.342 1.00 92.50 203 ILE A O 1
ATOM 1561 N N . THR A 1 204 ? -20.776 10.738 32.271 1.00 91.00 204 THR A N 1
ATOM 1562 C CA . THR A 1 204 ? -21.084 9.706 31.274 1.00 91.00 204 THR A CA 1
ATOM 1563 C C . THR A 1 204 ? -20.413 10.063 29.939 1.00 91.00 204 THR A C 1
ATOM 1565 O O . THR A 1 204 ? -20.250 11.246 29.640 1.00 91.00 204 THR A O 1
ATOM 1568 N N . PRO A 1 205 ? -20.061 9.088 29.083 1.00 88.88 205 PRO A N 1
ATOM 1569 C CA . PRO A 1 205 ? -19.499 9.368 27.760 1.00 88.88 205 PRO A CA 1
ATOM 1570 C C . PRO A 1 205 ? -20.385 10.274 26.890 1.00 88.88 205 PRO A C 1
ATOM 1572 O O . PRO A 1 205 ? -19.874 11.014 26.057 1.00 88.88 205 PRO A O 1
ATOM 1575 N N . MET A 1 206 ? -21.708 10.234 27.094 1.00 89.12 206 MET A N 1
ATOM 1576 C CA . MET A 1 206 ? -22.675 11.000 26.303 1.00 89.12 206 MET A CA 1
ATOM 1577 C C . MET A 1 206 ? -22.866 12.437 26.800 1.00 89.12 206 MET A C 1
ATOM 1579 O O . MET A 1 206 ? -23.169 13.314 25.996 1.00 89.12 206 MET A O 1
ATOM 1583 N N . ARG A 1 207 ? -22.740 12.684 28.114 1.00 92.19 207 ARG A N 1
ATOM 1584 C CA . ARG A 1 207 ? -22.930 14.003 28.758 1.00 92.19 207 ARG A CA 1
ATOM 1585 C C . ARG A 1 207 ? -24.242 14.715 28.380 1.00 92.19 207 ARG A C 1
ATOM 1587 O O . ARG A 1 207 ? -24.327 15.944 28.441 1.00 92.19 207 ARG A O 1
ATOM 1594 N N . ALA A 1 208 ? -25.273 13.954 28.012 1.00 93.31 208 ALA A N 1
ATOM 1595 C CA . ALA A 1 208 ? -26.556 14.439 27.505 1.00 93.31 208 ALA A CA 1
ATOM 1596 C C . ALA A 1 208 ? -27.326 15.308 28.517 1.00 93.31 208 ALA A C 1
ATOM 1598 O O . ALA A 1 208 ? -28.103 16.171 28.116 1.00 93.31 208 ALA A O 1
ATOM 1599 N N . PHE A 1 209 ? -27.094 15.129 29.823 1.00 94.56 209 PHE A N 1
ATOM 1600 C CA . PHE A 1 209 ? -27.739 15.912 30.883 1.00 94.56 209 PHE A CA 1
ATOM 1601 C C . PHE A 1 209 ? -26.797 16.915 31.560 1.00 94.56 209 PHE A C 1
ATOM 1603 O O . PHE A 1 209 ? -27.169 17.487 32.585 1.00 94.56 209 PHE A O 1
ATOM 1610 N N . SER A 1 210 ? -25.624 17.195 30.982 1.00 94.56 210 SER A N 1
ATOM 1611 C CA . SER A 1 210 ? -24.627 18.130 31.536 1.00 94.56 210 SER A CA 1
ATOM 1612 C C . SER A 1 210 ? -25.149 19.555 31.778 1.00 94.56 210 SER A C 1
ATOM 1614 O O . SER A 1 210 ? -24.660 20.242 32.669 1.00 94.56 210 SER A O 1
ATOM 1616 N N . LYS A 1 211 ? -26.213 19.988 31.081 1.00 94.88 211 LYS A N 1
ATOM 1617 C CA . LYS A 1 211 ? -26.930 21.254 31.359 1.00 94.88 211 LYS A CA 1
ATOM 1618 C C . LYS A 1 211 ? -27.427 21.368 32.813 1.00 94.88 211 LYS A C 1
ATOM 1620 O O . LYS A 1 211 ? -27.627 22.472 33.308 1.00 94.88 211 LYS A O 1
ATOM 1625 N N . TYR A 1 212 ? -27.652 20.241 33.487 1.00 93.31 212 TYR A N 1
ATOM 1626 C CA . TYR A 1 212 ? -28.149 20.177 34.866 1.00 93.31 212 TYR A CA 1
ATOM 1627 C C . TYR A 1 212 ? -27.029 19.995 35.908 1.00 93.31 212 TYR A C 1
ATOM 1629 O O . TYR A 1 212 ? -27.320 19.743 37.083 1.00 93.31 212 TYR A O 1
ATOM 1637 N N . ASP A 1 213 ? -25.765 20.122 35.495 1.00 95.56 213 ASP A N 1
ATOM 1638 C CA . ASP A 1 213 ? -24.598 20.087 36.375 1.00 95.56 213 ASP A CA 1
ATOM 1639 C C . ASP A 1 213 ? -24.497 21.384 37.185 1.00 95.56 213 ASP A C 1
ATOM 1641 O O . ASP A 1 213 ? -24.534 22.482 36.634 1.00 95.56 213 ASP A O 1
ATOM 1645 N N . HIS A 1 214 ? -24.345 21.270 38.505 1.00 94.38 214 HIS A N 1
ATOM 1646 C CA . HIS A 1 214 ? -24.239 22.434 39.387 1.00 94.38 214 HIS A CA 1
ATOM 1647 C C . HIS A 1 214 ? -22.827 22.698 39.923 1.00 94.38 214 HIS A C 1
ATOM 1649 O O . HIS A 1 214 ? -22.604 23.755 40.506 1.00 94.38 214 HIS A O 1
ATOM 1655 N N . GLY A 1 215 ? -21.896 21.733 39.862 1.00 92.69 215 GLY A N 1
ATOM 1656 C CA . GLY A 1 215 ? -20.506 21.874 40.348 1.00 92.69 215 GLY A CA 1
ATOM 1657 C C . GLY A 1 215 ? -20.314 22.159 41.852 1.00 92.69 215 GLY A C 1
ATOM 1658 O O . GLY A 1 215 ? -19.197 22.154 42.352 1.00 92.69 215 GLY A O 1
ATOM 1659 N N . ASN A 1 216 ? -21.391 22.392 42.605 1.00 94.56 216 ASN A N 1
ATOM 1660 C CA . ASN A 1 216 ? -21.362 22.697 44.033 1.00 94.56 216 ASN A CA 1
ATOM 1661 C C . ASN A 1 216 ? -20.948 21.488 44.907 1.00 94.56 216 ASN A C 1
ATOM 1663 O O . ASN A 1 216 ? -21.683 20.500 45.034 1.00 94.56 216 ASN A O 1
ATOM 1667 N N . ILE A 1 217 ? -19.782 21.611 45.550 1.00 93.00 217 ILE A N 1
ATOM 1668 C CA . ILE A 1 217 ? -19.158 20.586 46.403 1.00 93.00 217 ILE A CA 1
ATOM 1669 C C . ILE A 1 217 ? -19.977 20.318 47.675 1.00 93.00 217 ILE A C 1
ATOM 1671 O O . ILE A 1 217 ? -20.125 19.165 48.082 1.00 93.00 217 ILE A O 1
ATOM 1675 N N . GLU A 1 218 ? -20.580 21.339 48.286 1.00 93.69 218 GLU A N 1
ATOM 1676 C CA . GLU A 1 218 ? -21.396 21.148 49.490 1.00 93.69 218 GLU A CA 1
ATOM 1677 C C . GLU A 1 218 ? -22.656 20.329 49.207 1.00 93.69 218 GLU A C 1
ATOM 1679 O O . GLU A 1 218 ? -23.030 19.453 49.989 1.00 93.69 218 GLU A O 1
ATOM 1684 N N . ARG A 1 219 ? -23.324 20.581 48.072 1.00 93.25 219 ARG A N 1
ATOM 1685 C CA . ARG A 1 219 ? -24.495 19.792 47.653 1.00 93.25 219 ARG A CA 1
ATOM 1686 C C . ARG A 1 219 ? -24.120 18.332 47.439 1.00 93.25 219 ARG A C 1
ATOM 1688 O O . ARG A 1 219 ? -24.893 17.460 47.837 1.00 93.25 219 ARG A O 1
ATOM 1695 N N . LYS A 1 220 ? -22.934 18.071 46.882 1.00 93.56 220 LYS A N 1
ATOM 1696 C CA . LYS A 1 220 ? -22.369 16.723 46.752 1.00 93.56 220 LYS A CA 1
ATOM 1697 C C . LYS A 1 220 ? -22.148 16.076 48.121 1.00 93.56 220 LYS A C 1
ATOM 1699 O O . LYS A 1 220 ? -22.607 14.957 48.334 1.00 93.56 220 LYS A O 1
ATOM 1704 N N . GLN A 1 221 ? -21.553 16.782 49.082 1.00 93.25 221 GLN A N 1
ATOM 1705 C CA . GLN A 1 221 ? -21.390 16.249 50.440 1.00 93.25 221 GLN A CA 1
ATOM 1706 C C . GLN A 1 221 ? -22.731 15.971 51.136 1.00 93.25 221 GLN A C 1
ATOM 1708 O O . GLN A 1 221 ? -22.913 14.901 51.716 1.00 93.25 221 GLN A O 1
ATOM 1713 N N . ARG A 1 222 ? -23.714 16.877 51.021 1.00 93.56 222 ARG A N 1
ATOM 1714 C CA . ARG A 1 222 ? -25.074 16.669 51.557 1.00 93.56 222 ARG A CA 1
ATOM 1715 C C . ARG A 1 222 ? -25.759 15.452 50.933 1.00 93.56 222 ARG A C 1
ATOM 1717 O O . ARG A 1 222 ? -26.463 14.726 51.631 1.00 93.56 222 ARG A O 1
ATOM 1724 N N . PHE A 1 223 ? -25.561 15.223 49.637 1.00 93.75 223 PHE A N 1
ATOM 1725 C CA . PHE A 1 223 ? -26.060 14.034 48.951 1.00 93.75 223 PHE A CA 1
ATOM 1726 C C . PHE A 1 223 ? -25.426 12.752 49.513 1.00 93.75 223 PHE A C 1
ATOM 1728 O O . PHE A 1 223 ? -26.158 11.846 49.910 1.00 93.75 223 PHE A O 1
ATOM 1735 N N . TYR A 1 224 ? -24.097 12.702 49.655 1.00 93.12 224 TYR A N 1
ATOM 1736 C CA . TYR A 1 224 ? -23.406 11.544 50.236 1.00 93.12 224 TYR A CA 1
ATOM 1737 C C . TYR A 1 224 ? -23.746 11.306 51.713 1.00 93.12 224 TYR A C 1
ATOM 1739 O O . TYR A 1 224 ? -23.833 10.155 52.130 1.00 93.12 224 TYR A O 1
ATOM 1747 N N . LYS A 1 225 ? -24.037 12.360 52.488 1.00 94.06 225 LYS A N 1
ATOM 1748 C CA . LYS A 1 225 ? -24.522 12.228 53.872 1.00 94.06 225 LYS A CA 1
ATOM 1749 C C . LYS A 1 225 ? -25.894 11.544 53.950 1.00 94.06 225 LYS A C 1
ATOM 1751 O O . LYS A 1 225 ? -26.141 10.800 54.889 1.00 94.06 225 LYS A O 1
ATOM 1756 N N . ARG A 1 226 ? -26.781 11.780 52.973 1.00 92.81 226 ARG A N 1
ATOM 1757 C CA . ARG A 1 226 ? -28.123 11.164 52.927 1.00 92.81 226 ARG A CA 1
ATOM 1758 C C . ARG A 1 226 ? -28.135 9.766 52.320 1.00 92.81 226 ARG A C 1
ATOM 1760 O O . ARG A 1 226 ? -28.890 8.917 52.773 1.00 92.81 226 ARG A O 1
ATOM 1767 N N . HIS A 1 227 ? -27.348 9.544 51.271 1.00 88.75 227 HIS A N 1
ATOM 1768 C CA . HIS A 1 227 ? -27.423 8.325 50.459 1.00 88.75 227 HIS A CA 1
ATOM 1769 C C . HIS A 1 227 ? -26.239 7.372 50.667 1.00 88.75 227 HIS A C 1
ATOM 1771 O O . HIS A 1 227 ? -26.178 6.325 50.016 1.00 88.75 227 HIS A O 1
ATOM 1777 N N . GLY A 1 228 ? -25.298 7.726 51.545 1.00 90.25 228 GLY A N 1
ATOM 1778 C CA . GLY A 1 228 ? -24.055 6.995 51.779 1.00 90.25 228 GLY A CA 1
ATOM 1779 C C . GLY A 1 228 ? -23.046 7.136 50.630 1.00 90.25 228 GLY A C 1
ATOM 1780 O O . GLY A 1 228 ? -23.426 7.527 49.519 1.00 90.25 228 GLY A O 1
ATOM 1781 N N . PRO A 1 229 ? -21.765 6.797 50.862 1.00 89.38 229 PRO A N 1
ATOM 1782 C CA . PRO A 1 229 ? -20.705 6.852 49.851 1.00 89.38 229 PRO A CA 1
ATOM 1783 C C . PRO A 1 229 ? -20.963 5.903 48.666 1.00 89.38 229 PRO A C 1
ATOM 1785 O O . PRO A 1 229 ? -21.948 5.156 48.635 1.00 89.38 229 PRO A O 1
ATOM 1788 N N . ILE A 1 230 ? -20.096 5.957 47.650 1.00 87.56 230 ILE A N 1
ATOM 1789 C CA . ILE A 1 230 ? -20.072 4.946 46.582 1.00 87.56 230 ILE A CA 1
ATOM 1790 C C . ILE A 1 230 ? -19.752 3.589 47.219 1.00 87.56 230 ILE A C 1
ATOM 1792 O O . ILE A 1 230 ? -18.724 3.437 47.875 1.00 87.56 230 ILE A O 1
ATOM 1796 N N . ASP A 1 231 ? -20.635 2.612 47.022 1.00 85.81 231 ASP A N 1
ATOM 1797 C CA . ASP A 1 231 ? -20.468 1.253 47.532 1.00 85.81 231 ASP A CA 1
ATOM 1798 C C . ASP A 1 231 ? -19.906 0.344 46.433 1.00 85.81 231 ASP A C 1
ATOM 1800 O O . ASP A 1 231 ? -20.637 -0.154 45.576 1.00 85.81 231 ASP A O 1
ATOM 1804 N N . ASN A 1 232 ? -18.593 0.126 46.458 1.00 84.12 232 ASN A N 1
ATOM 1805 C CA . ASN A 1 232 ? -17.916 -0.745 45.496 1.00 84.12 232 ASN A CA 1
ATOM 1806 C C . ASN A 1 232 ? -18.121 -2.245 45.771 1.00 84.12 232 ASN A C 1
ATOM 1808 O O . ASN A 1 232 ? -17.717 -3.051 44.938 1.00 84.12 232 ASN A O 1
ATOM 1812 N N . SER A 1 233 ? -18.753 -2.631 46.889 1.00 85.56 233 SER A N 1
ATOM 1813 C CA . SER A 1 233 ? -19.142 -4.029 47.135 1.00 85.56 233 SER A CA 1
ATOM 1814 C C . SER A 1 233 ? -20.378 -4.442 46.326 1.00 85.56 233 SER A C 1
ATOM 1816 O O . SER A 1 233 ? -20.595 -5.628 46.086 1.00 85.56 233 SER A O 1
ATOM 1818 N N . LYS A 1 234 ? -21.159 -3.464 45.841 1.00 85.69 234 LYS A N 1
ATOM 1819 C CA . LYS A 1 234 ? -22.349 -3.653 44.995 1.00 85.69 234 LYS A CA 1
ATOM 1820 C C . LYS A 1 234 ? -22.219 -2.882 43.673 1.00 85.69 234 LYS A C 1
ATOM 1822 O O . LYS A 1 234 ? -22.990 -1.941 43.426 1.00 85.69 234 LYS A O 1
ATOM 1827 N N . PRO A 1 235 ? -21.246 -3.249 42.816 1.00 86.56 235 PRO A N 1
ATOM 1828 C CA . PRO A 1 235 ? -21.042 -2.579 41.539 1.00 86.56 235 PRO A CA 1
ATOM 1829 C C . PRO A 1 235 ? -22.262 -2.757 40.628 1.00 86.56 235 PRO A C 1
ATOM 1831 O O . PRO A 1 235 ? -23.067 -3.671 40.807 1.00 86.56 235 PRO A O 1
ATOM 1834 N N . TYR A 1 236 ? -22.394 -1.881 39.630 1.00 89.50 236 TYR A N 1
ATOM 1835 C CA . TYR A 1 236 ? -23.396 -2.005 38.560 1.00 89.50 236 TYR A CA 1
ATOM 1836 C C . TYR A 1 236 ? -24.869 -1.885 38.984 1.00 89.50 236 TYR A C 1
ATOM 1838 O O . TYR A 1 236 ? -25.769 -2.186 38.204 1.00 89.50 236 TYR A O 1
ATOM 1846 N N . THR A 1 237 ? -25.149 -1.403 40.193 1.00 92.62 237 THR A N 1
ATOM 1847 C CA . THR A 1 237 ? -26.511 -1.049 40.618 1.00 92.62 237 THR A CA 1
ATOM 1848 C C . THR A 1 237 ? -26.881 0.369 40.176 1.00 92.62 237 THR A C 1
ATOM 1850 O O . THR A 1 237 ? -26.008 1.200 39.929 1.00 92.62 237 THR A O 1
ATOM 1853 N N . ALA A 1 238 ? -28.176 0.700 40.124 1.00 93.19 238 ALA A N 1
ATOM 1854 C CA . ALA A 1 238 ? -28.627 2.048 39.753 1.00 93.19 238 ALA A CA 1
ATOM 1855 C C . ALA A 1 238 ? -28.044 3.142 40.672 1.00 93.19 238 ALA A C 1
ATOM 1857 O O . ALA A 1 238 ? -27.664 4.213 40.204 1.00 93.19 238 ALA A O 1
ATOM 1858 N N . SER A 1 239 ? -27.922 2.851 41.973 1.00 93.25 239 SER A N 1
ATOM 1859 C CA . SER A 1 239 ? -27.283 3.741 42.953 1.00 93.25 239 SER A CA 1
ATOM 1860 C C . SER A 1 239 ? -25.782 3.882 42.695 1.00 93.25 239 SER A C 1
ATOM 1862 O O . SER A 1 239 ? -25.255 4.993 42.738 1.00 93.25 239 SER A O 1
ATOM 1864 N N . TRP A 1 240 ? -25.100 2.781 42.361 1.00 93.81 240 TRP A N 1
ATOM 1865 C CA . TRP A 1 240 ? -23.691 2.816 41.981 1.00 93.81 240 TRP A CA 1
ATOM 1866 C C . TRP A 1 240 ? -23.479 3.681 40.732 1.00 93.81 240 TRP A C 1
ATOM 1868 O O . TRP A 1 240 ? -22.683 4.611 40.776 1.00 93.81 240 TRP A O 1
ATOM 1878 N N . PHE A 1 241 ? -24.257 3.479 39.663 1.00 94.69 241 PHE A N 1
ATOM 1879 C CA . PHE A 1 241 ? -24.171 4.298 38.447 1.00 94.69 241 PHE A CA 1
ATOM 1880 C C . PHE A 1 241 ? -24.472 5.780 38.697 1.00 94.69 241 PHE A C 1
ATOM 1882 O O . PHE A 1 241 ? -23.717 6.645 38.255 1.00 94.69 241 PHE A O 1
ATOM 1889 N N . LEU A 1 242 ? -25.538 6.083 39.447 1.00 95.00 242 LEU A N 1
ATOM 1890 C CA . LEU A 1 242 ? -25.889 7.450 39.839 1.00 95.00 242 LEU A CA 1
ATOM 1891 C C . LEU A 1 242 ? -24.719 8.144 40.545 1.00 95.00 242 LEU A C 1
ATOM 1893 O O . LEU A 1 242 ? -24.380 9.278 40.211 1.00 95.00 242 LEU A O 1
ATOM 1897 N N . LYS A 1 243 ? -24.102 7.472 41.519 1.00 94.56 243 LYS A N 1
ATOM 1898 C CA . LYS A 1 243 ? -23.017 8.057 42.306 1.00 94.56 243 LYS A CA 1
ATOM 1899 C C . LYS A 1 243 ? -21.732 8.186 41.492 1.00 94.56 243 LYS A C 1
ATOM 1901 O O . LYS A 1 243 ? -21.138 9.256 41.476 1.00 94.56 243 LYS A O 1
ATOM 1906 N N . THR A 1 244 ? -21.359 7.136 40.767 1.00 92.06 244 THR A N 1
ATOM 1907 C CA . THR A 1 244 ? -20.126 7.075 39.977 1.00 92.06 244 THR A CA 1
ATOM 1908 C C . THR A 1 244 ? -20.139 8.030 38.786 1.00 92.06 244 THR A C 1
ATOM 1910 O O . THR A 1 244 ? -19.100 8.594 38.479 1.00 92.06 244 THR A O 1
ATOM 1913 N N . PHE A 1 245 ? -21.277 8.253 38.120 1.00 93.69 245 PHE A N 1
ATOM 1914 C CA . PHE A 1 245 ? -21.299 9.032 36.872 1.00 93.69 245 PHE A CA 1
ATOM 1915 C C . PHE A 1 245 ? -21.973 10.404 36.962 1.00 93.69 245 PHE A C 1
ATOM 1917 O O . PHE A 1 245 ? -21.746 11.226 36.076 1.00 93.69 245 PHE A O 1
ATOM 1924 N N . LEU A 1 246 ? -22.784 10.673 37.994 1.00 95.06 246 LEU A N 1
ATOM 1925 C CA . LEU A 1 246 ? -23.484 11.961 38.150 1.00 95.06 246 LEU A CA 1
ATOM 1926 C C . LEU A 1 246 ? -23.092 12.721 39.432 1.00 95.06 246 LEU A C 1
ATOM 1928 O O . LEU A 1 246 ? -23.281 13.938 39.516 1.00 95.06 246 LEU A O 1
ATOM 1932 N N . TRP A 1 247 ? -22.546 12.026 40.436 1.00 94.06 247 TRP A N 1
ATOM 1933 C CA . TRP A 1 247 ? -22.169 12.603 41.736 1.00 94.06 247 TRP A CA 1
ATOM 1934 C C . TRP A 1 247 ? -20.700 12.370 42.124 1.00 94.06 247 TRP A C 1
ATOM 1936 O O . TRP A 1 247 ? -20.344 12.578 43.289 1.00 94.06 247 TRP A O 1
ATOM 1946 N N . SER A 1 248 ? -19.844 11.942 41.189 1.00 85.12 248 SER A N 1
ATOM 1947 C CA . SER A 1 248 ? -18.430 11.640 41.464 1.00 85.12 248 SER A CA 1
ATOM 1948 C C . SER A 1 248 ? -17.562 12.865 41.679 1.00 85.12 248 SER A C 1
ATOM 1950 O O . SER A 1 248 ? -17.967 14.013 41.404 1.00 85.12 248 SER A O 1
#

Nearest PDB structures (foldseek):
  8ol4-assembly1_A  TM=4.312E-01  e=1.820E-02  Bdellovibrio bacteriovorus HD100
  8ond-assembly1_A  TM=2.307E-01  e=4.087E-04  Bdellovibrio bacteriovorus HD100
  8oml-assembly1_B  TM=3.390E-01  e=1.817E-01  Bdellovibrio bacteriovorus HD100

pLDDT: mean 80.13, std 16.48, range [38.5, 97.69]

Secondary structure (DSSP, 8-state):
-----------SSEEEEEEEEE-SSS-EEEEEEEE-S--SSTT--EEEEESSS--EEEEETTEEEEEE-TTS-EEES-SS-SSSEE-TTS----TTSS-------EETTEE---SSS----------SS----S-------GGG-----PPPGGGTTTTS--EEEEE-SSTTEEEEEEETTS-EEEEEEB-TTSPBPPBS---SSS-TTGGGB---HHHHHHHHHHH-S--TTSTTSHHHHHHHHH--